Protein AF-A0A9D8K6L8-F1 (afdb_monomer)

Radius of gyration: 17.44 Å; Cα contacts (8 Å, |Δi|>4): 655; chains: 1; bounding box: 40×33×50 Å

Foldseek 3Di:
DFWEKEAWALQQVCQCAQPQVLQFLVVCVVDPVSVVVLDFFDFLAAQQWWKWFWLCPPPAQLHDQAAPVRHGIDIDTCDHRRTRHHGADDPVSCVVVVHDHHRQQHALDPVDGTGGHTREIEIDADAAALQNVLQPGQWGKYFYHWDDKHYDHQKIKTKGPWMFIRHNSDTDGTDAIKIWIDGSSLQRHQFDDFHRAKDKAQDAADDDPRGPRHGHMTTGHITIGPPIDMDDD

Nearest PDB structures (foldseek):
  5njb-assembly2_C  TM=9.310E-01  e=5.226E-26  Escherichia coli K-12
  5njc-assembly1_A  TM=9.294E-01  e=4.926E-26  Escherichia coli str. K-12 substr. MG1655
  5njf-assembly1_A  TM=9.342E-01  e=1.512E-25  Escherichia coli K-12
  5njf-assembly2_C  TM=9.342E-01  e=2.286E-25  Escherichia coli K-12
  6j6a-assembly1_B  TM=8.131E-01  e=4.627E-18  Thermococcus kodakarensis KOD1

Structure (mmCIF, N/CA/C/O backbone):
data_AF-A0A9D8K6L8-F1
#
_entry.id   AF-A0A9D8K6L8-F1
#
loop_
_atom_site.group_PDB
_atom_site.id
_atom_site.type_symbol
_atom_site.label_atom_id
_atom_site.label_alt_id
_atom_site.label_comp_id
_atom_site.label_asym_id
_atom_site.label_entity_id
_atom_site.label_seq_id
_atom_site.pdbx_PDB_ins_code
_atom_site.Cartn_x
_atom_site.Cartn_y
_atom_site.Cartn_z
_atom_site.occupancy
_atom_site.B_iso_or_equiv
_atom_site.auth_seq_id
_atom_site.auth_comp_id
_atom_site.auth_asym_id
_atom_site.auth_atom_id
_atom_site.pdbx_PDB_model_num
ATOM 1 N N . GLU A 1 1 ? 0.912 4.965 22.925 1.00 92.69 1 GLU A N 1
ATOM 2 C CA . GLU A 1 1 ? 0.551 4.114 21.774 1.00 92.69 1 GLU A CA 1
ATOM 3 C C . GLU A 1 1 ? -0.910 3.728 21.888 1.00 92.69 1 GLU A C 1
ATOM 5 O O . GLU A 1 1 ? -1.379 3.579 23.010 1.00 92.69 1 GLU A O 1
ATOM 10 N N . TYR A 1 2 ? -1.601 3.558 20.764 1.00 96.81 2 TYR A N 1
ATOM 11 C CA . TYR A 1 2 ? -3.000 3.125 20.725 1.00 96.81 2 TYR A CA 1
ATOM 12 C C . TYR A 1 2 ? -3.179 1.959 19.750 1.00 96.81 2 TYR A C 1
ATOM 14 O O . TYR A 1 2 ? -2.379 1.779 18.828 1.00 96.81 2 TYR A O 1
ATOM 22 N N . THR A 1 3 ? -4.244 1.178 19.938 1.00 98.25 3 THR A N 1
ATOM 23 C CA . THR A 1 3 ? -4.792 0.360 18.848 1.00 98.25 3 THR A CA 1
ATOM 24 C C . THR A 1 3 ? -5.574 1.285 17.932 1.00 98.25 3 THR A C 1
ATOM 26 O O . THR A 1 3 ? -6.415 2.043 18.413 1.00 98.25 3 THR A O 1
ATOM 29 N N . VAL A 1 4 ? -5.291 1.242 16.635 1.00 98.44 4 VAL A N 1
ATOM 30 C CA . VAL A 1 4 ? -5.906 2.131 15.650 1.00 98.44 4 VAL A CA 1
ATOM 31 C C . VAL A 1 4 ? -6.577 1.305 14.566 1.00 98.44 4 VAL A C 1
ATOM 33 O O . VAL A 1 4 ? -5.972 0.374 14.037 1.00 98.44 4 VAL A O 1
ATOM 36 N N . ILE A 1 5 ? -7.817 1.646 14.231 1.00 98.69 5 ILE A N 1
ATOM 37 C CA . ILE A 1 5 ? -8.453 1.224 12.987 1.00 98.69 5 ILE A CA 1
ATOM 38 C C . ILE A 1 5 ? -8.271 2.352 11.974 1.00 98.69 5 ILE A C 1
ATOM 40 O O . ILE A 1 5 ? -8.621 3.495 12.267 1.00 98.69 5 ILE A O 1
ATOM 44 N N . LEU A 1 6 ? -7.718 2.033 10.807 1.00 98.50 6 LEU A N 1
ATOM 45 C CA . LEU A 1 6 ? -7.699 2.932 9.657 1.00 98.50 6 LEU A CA 1
ATOM 46 C C . LEU A 1 6 ? -8.878 2.604 8.750 1.00 98.50 6 LEU A C 1
ATOM 48 O O . LEU A 1 6 ? -9.166 1.425 8.517 1.00 98.50 6 LEU A O 1
ATOM 52 N N . ASP A 1 7 ? -9.535 3.638 8.240 1.00 98.44 7 ASP A N 1
ATOM 53 C CA . ASP A 1 7 ? -10.525 3.490 7.182 1.00 98.44 7 ASP A CA 1
ATOM 54 C C . ASP A 1 7 ? -9.882 3.105 5.833 1.00 98.44 7 ASP A C 1
ATOM 56 O O . ASP A 1 7 ? -8.667 3.261 5.658 1.00 98.44 7 ASP A O 1
ATOM 60 N N . PRO A 1 8 ? -10.673 2.592 4.869 1.00 98.38 8 PRO A N 1
ATOM 61 C CA . PRO A 1 8 ? -10.203 2.216 3.539 1.00 98.38 8 PRO A CA 1
ATOM 62 C C . PRO A 1 8 ? -9.360 3.285 2.841 1.00 98.38 8 PRO A C 1
ATOM 64 O O . PRO A 1 8 ? -8.363 2.965 2.191 1.00 98.38 8 PRO A O 1
ATOM 67 N N . ILE A 1 9 ? -9.728 4.558 3.010 1.00 96.81 9 ILE A N 1
ATOM 68 C CA . ILE A 1 9 ? -9.070 5.687 2.354 1.00 96.81 9 ILE A CA 1
ATOM 69 C C . ILE A 1 9 ? -7.662 5.889 2.927 1.00 96.81 9 ILE A C 1
ATOM 71 O O . ILE A 1 9 ? -6.678 5.823 2.185 1.00 96.81 9 ILE A O 1
ATOM 75 N N . LEU A 1 10 ? -7.538 6.091 4.242 1.00 96.69 10 LEU A N 1
ATOM 76 C CA . LEU A 1 10 ? -6.245 6.314 4.889 1.00 96.69 10 LEU A CA 1
ATOM 77 C C . LEU A 1 10 ? -5.349 5.071 4.805 1.00 96.69 10 LEU A C 1
ATOM 79 O O . LEU A 1 10 ? -4.142 5.188 4.587 1.00 96.69 10 LEU A O 1
ATOM 83 N N . ALA A 1 11 ? -5.925 3.873 4.929 1.00 97.69 11 ALA A N 1
ATOM 84 C CA . ALA A 1 11 ? 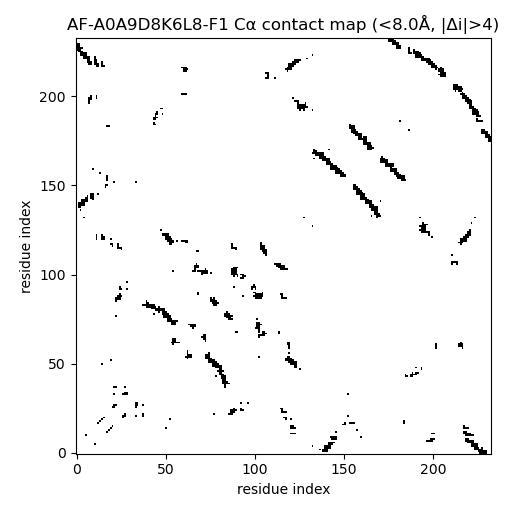-5.194 2.618 4.783 1.00 97.69 11 ALA A CA 1
ATOM 85 C C . ALA A 1 11 ? -4.679 2.398 3.348 1.00 97.69 11 ALA A C 1
ATOM 87 O O . ALA A 1 11 ? -3.561 1.909 3.165 1.00 97.69 11 ALA A O 1
ATOM 88 N N . GLY A 1 12 ? -5.448 2.801 2.331 1.00 96.69 12 GLY A N 1
ATOM 89 C CA . GLY A 1 12 ? -5.020 2.773 0.932 1.00 96.69 12 GLY A CA 1
ATOM 90 C C . GLY A 1 12 ? -3.839 3.706 0.663 1.00 96.69 12 GLY A C 1
ATOM 91 O O . GLY A 1 12 ? -2.854 3.298 0.041 1.00 96.69 12 GLY A O 1
ATOM 92 N N . VAL A 1 13 ? -3.879 4.926 1.206 1.00 94.56 13 VAL A N 1
ATOM 93 C CA . VAL A 1 13 ? -2.748 5.869 1.147 1.00 94.56 13 VAL A CA 1
ATOM 94 C C . VAL A 1 13 ? -1.532 5.318 1.881 1.00 94.56 13 VAL A C 1
ATOM 96 O O . VAL A 1 13 ? -0.431 5.350 1.337 1.00 94.56 13 VAL A O 1
ATOM 99 N N . PHE A 1 14 ? -1.720 4.736 3.068 1.00 95.56 14 PHE A N 1
ATOM 100 C CA . PHE A 1 14 ? -0.647 4.063 3.796 1.00 95.56 14 PHE A CA 1
ATOM 101 C C . PHE A 1 14 ? 0.014 2.966 2.944 1.00 95.56 14 PHE A C 1
ATOM 103 O O . PHE A 1 14 ? 1.241 2.928 2.847 1.00 95.56 14 PHE A O 1
ATOM 110 N N . ALA A 1 15 ? -0.768 2.114 2.273 1.00 95.81 15 ALA A N 1
ATOM 111 C CA . ALA A 1 15 ? -0.228 1.072 1.402 1.00 95.81 15 ALA A CA 1
ATOM 112 C C . ALA A 1 15 ? 0.562 1.650 0.212 1.00 95.81 15 ALA A C 1
ATOM 114 O O . ALA A 1 15 ? 1.645 1.151 -0.104 1.00 95.81 15 ALA A O 1
ATOM 115 N N . HIS A 1 16 ? 0.056 2.714 -0.421 1.00 94.06 16 HIS A N 1
ATOM 116 C CA . HIS A 1 16 ? 0.705 3.371 -1.559 1.00 94.06 16 HIS A CA 1
ATOM 117 C C . HIS A 1 16 ? 2.021 4.051 -1.166 1.00 94.06 16 HIS A C 1
ATOM 119 O O . HIS A 1 16 ? 3.082 3.748 -1.714 1.00 94.06 16 HIS A O 1
ATOM 125 N N . GLU A 1 17 ? 1.953 4.947 -0.187 1.00 90.56 17 GLU A N 1
ATOM 126 C CA . GLU A 1 17 ? 3.053 5.834 0.172 1.00 90.56 17 GLU A CA 1
ATOM 127 C C . GLU A 1 17 ? 4.117 5.110 0.998 1.00 90.56 17 GLU A C 1
ATOM 129 O O . GLU A 1 17 ? 5.311 5.238 0.725 1.00 90.56 17 GLU A O 1
ATOM 134 N N . ALA A 1 18 ? 3.707 4.341 2.016 1.00 88.25 18 ALA A N 1
ATOM 135 C CA . ALA A 1 18 ? 4.651 3.753 2.964 1.00 88.25 18 ALA A CA 1
ATOM 136 C C . ALA A 1 18 ? 5.292 2.462 2.446 1.00 88.25 18 ALA A C 1
ATOM 138 O O . ALA A 1 18 ? 6.395 2.132 2.873 1.00 88.25 18 ALA A O 1
ATOM 139 N N . PHE A 1 19 ? 4.634 1.725 1.544 1.00 94.19 19 PHE A N 1
ATOM 140 C CA . PHE A 1 19 ? 5.145 0.436 1.065 1.00 94.19 19 PHE A CA 1
ATOM 141 C C . PHE A 1 19 ? 5.239 0.319 -0.459 1.00 94.19 19 PHE A C 1
ATOM 143 O O . PHE A 1 19 ? 6.176 -0.295 -0.975 1.00 94.19 19 PHE A O 1
ATOM 150 N N . GLY A 1 20 ? 4.307 0.923 -1.192 1.00 94.06 20 GLY A N 1
ATOM 151 C CA . GLY A 1 20 ? 4.271 0.863 -2.647 1.00 94.06 20 GLY A CA 1
ATOM 152 C C . GLY A 1 20 ? 5.539 1.425 -3.296 1.00 94.06 20 GLY A C 1
ATOM 153 O O . GLY A 1 20 ? 6.217 0.709 -4.031 1.00 94.06 20 GLY A O 1
ATOM 154 N N . HIS A 1 21 ? 5.941 2.647 -2.937 1.00 92.69 21 HIS A N 1
ATOM 155 C CA . HIS A 1 21 ? 7.196 3.244 -3.419 1.00 92.69 21 HIS A CA 1
ATOM 156 C C . HIS A 1 21 ? 8.464 2.508 -2.955 1.00 92.69 21 HIS A C 1
ATOM 158 O O . HIS A 1 21 ? 9.461 2.483 -3.677 1.00 92.69 21 HIS A O 1
ATOM 164 N N . LEU A 1 22 ? 8.445 1.865 -1.780 1.00 94.88 22 LEU A N 1
ATOM 165 C CA . LEU A 1 22 ? 9.555 1.005 -1.337 1.00 94.88 22 LEU A CA 1
ATOM 166 C C . LEU A 1 22 ? 9.701 -0.252 -2.197 1.00 94.88 22 LEU A C 1
ATOM 168 O O . LEU A 1 22 ? 10.755 -0.885 -2.189 1.00 94.88 22 LEU A O 1
ATOM 172 N N . SER A 1 23 ? 8.647 -0.613 -2.924 1.00 96.88 23 SER A N 1
ATOM 173 C CA . SER A 1 23 ? 8.603 -1.783 -3.789 1.00 96.88 23 SER A CA 1
ATOM 174 C C . SER A 1 23 ? 8.967 -1.469 -5.242 1.00 96.88 23 SER A C 1
ATOM 176 O O . SER A 1 23 ? 8.945 -2.372 -6.069 1.00 96.88 23 SER A O 1
ATOM 178 N N . GLU A 1 24 ? 9.315 -0.227 -5.587 1.00 97.62 24 GLU A N 1
ATOM 179 C CA . GLU A 1 24 ? 9.816 0.123 -6.921 1.00 97.62 24 GLU A CA 1
ATOM 180 C C . GLU A 1 24 ? 11.303 -0.265 -7.038 1.00 97.62 24 GLU A C 1
ATOM 182 O O . GLU A 1 24 ? 12.153 0.222 -6.290 1.00 97.62 24 GLU A O 1
ATOM 187 N N . ALA A 1 25 ? 11.632 -1.190 -7.947 1.00 97.94 25 ALA A N 1
ATOM 188 C CA . ALA A 1 25 ? 12.956 -1.811 -7.993 1.00 97.94 25 ALA A CA 1
ATOM 189 C C . ALA A 1 25 ? 14.105 -0.866 -8.353 1.00 97.94 25 ALA A C 1
ATOM 191 O O . ALA A 1 25 ? 15.232 -1.137 -7.955 1.00 97.94 25 ALA A O 1
ATOM 192 N N . ASP A 1 26 ? 13.851 0.225 -9.075 1.00 96.25 26 ASP A N 1
ATOM 193 C CA . ASP A 1 26 ? 14.863 1.256 -9.333 1.00 96.25 26 ASP A CA 1
ATOM 194 C C . ASP A 1 26 ? 15.335 1.891 -8.013 1.00 96.25 26 ASP A C 1
ATOM 196 O O . ASP A 1 26 ? 16.530 1.918 -7.721 1.00 96.25 26 ASP A O 1
ATOM 200 N N . HIS A 1 27 ? 14.396 2.255 -7.139 1.00 94.19 27 HIS A N 1
ATOM 201 C CA . HIS A 1 27 ? 14.689 2.793 -5.816 1.00 94.19 27 HIS A CA 1
ATOM 202 C C . HIS A 1 27 ? 15.402 1.767 -4.922 1.00 94.19 27 HIS A C 1
ATOM 204 O O . HIS A 1 27 ? 16.370 2.108 -4.240 1.00 94.19 27 HIS A O 1
ATOM 210 N N . VAL A 1 28 ? 14.972 0.499 -4.947 1.00 95.88 28 VAL A N 1
ATOM 211 C CA . VAL A 1 28 ? 15.648 -0.580 -4.203 1.00 95.88 28 VAL A CA 1
ATOM 212 C C . VAL A 1 28 ? 17.067 -0.802 -4.727 1.00 95.88 28 VAL A C 1
ATOM 214 O O . VAL A 1 28 ? 17.994 -0.968 -3.938 1.00 95.88 28 VAL A O 1
ATOM 217 N N . HIS A 1 29 ? 17.258 -0.802 -6.044 1.00 95.56 29 HIS A N 1
ATOM 218 C CA . HIS A 1 29 ? 18.554 -1.041 -6.664 1.00 95.56 29 HIS A CA 1
ATOM 219 C C . HIS A 1 29 ? 19.559 0.072 -6.344 1.00 95.56 29 HIS A C 1
ATOM 221 O O . HIS A 1 29 ? 20.713 -0.219 -6.036 1.00 95.56 29 HIS A O 1
ATOM 227 N N . GLU A 1 30 ? 19.132 1.332 -6.350 1.00 93.94 30 GLU A N 1
ATOM 228 C CA . GLU A 1 30 ? 20.010 2.483 -6.111 1.00 93.94 30 GLU A CA 1
ATOM 229 C C . GLU A 1 30 ? 20.318 2.720 -4.623 1.00 93.94 30 GLU A C 1
ATOM 231 O O . GLU A 1 30 ? 21.301 3.383 -4.279 1.00 93.94 30 GLU A O 1
ATOM 236 N N . ASN A 1 31 ? 19.515 2.156 -3.715 1.00 95.12 31 ASN A N 1
ATOM 237 C CA . ASN A 1 31 ? 19.618 2.415 -2.285 1.00 95.12 31 ASN A CA 1
ATOM 238 C C . ASN A 1 31 ? 20.091 1.189 -1.487 1.00 95.12 31 ASN A C 1
ATOM 240 O O . ASN A 1 31 ? 19.318 0.279 -1.189 1.00 95.12 31 ASN A O 1
ATOM 244 N N . LYS A 1 32 ? 21.352 1.210 -1.032 1.00 94.69 32 LYS A N 1
ATOM 245 C CA . LYS A 1 32 ? 21.955 0.129 -0.222 1.00 94.69 32 LYS A CA 1
ATOM 246 C C . LYS A 1 32 ? 21.129 -0.249 1.010 1.00 94.69 32 LYS A C 1
ATOM 248 O O . LYS A 1 32 ? 21.012 -1.428 1.328 1.00 94.69 32 LYS A O 1
ATOM 253 N N . ARG A 1 33 ? 20.526 0.733 1.686 1.00 94.50 33 ARG A N 1
ATOM 254 C CA . ARG A 1 33 ? 19.690 0.483 2.864 1.00 94.50 33 ARG A CA 1
ATOM 255 C C . ARG A 1 33 ? 18.422 -0.282 2.481 1.00 94.50 33 ARG A C 1
ATOM 257 O O . ARG A 1 33 ? 18.039 -1.207 3.191 1.00 94.50 33 ARG A O 1
ATOM 264 N N . LEU A 1 34 ? 17.802 0.037 1.345 1.00 94.75 34 LEU A N 1
ATOM 265 C CA . LEU A 1 34 ? 16.646 -0.718 0.853 1.00 94.75 34 LEU A CA 1
ATOM 266 C C . LEU A 1 34 ? 17.016 -2.120 0.373 1.00 94.75 34 LEU A C 1
ATOM 268 O O . LEU A 1 34 ? 16.231 -3.035 0.596 1.00 94.75 34 LEU A O 1
ATOM 272 N N . GLN A 1 35 ? 18.204 -2.324 -0.200 1.00 95.19 35 GLN A N 1
ATOM 273 C CA . GLN A 1 35 ? 18.677 -3.670 -0.550 1.00 95.19 35 GLN A CA 1
ATOM 274 C C . GLN A 1 35 ? 18.755 -4.592 0.678 1.00 95.19 35 GLN A C 1
ATOM 276 O O . GLN A 1 35 ? 18.406 -5.766 0.585 1.00 95.19 35 GLN A O 1
ATOM 281 N N . GLU A 1 36 ? 19.165 -4.061 1.834 1.00 95.25 36 GLU A N 1
ATOM 282 C CA . GLU A 1 36 ? 19.187 -4.799 3.106 1.00 95.25 36 GLU A CA 1
ATOM 283 C C . GLU A 1 36 ? 17.784 -5.008 3.693 1.00 95.25 36 GLU A C 1
ATOM 285 O O . GLU A 1 36 ? 17.509 -6.019 4.344 1.00 95.25 36 GLU A O 1
ATOM 290 N N . LEU A 1 37 ? 16.887 -4.037 3.506 1.00 94.88 37 LEU A N 1
ATOM 291 C CA . LEU A 1 37 ? 15.560 -4.061 4.114 1.00 94.88 37 LEU A CA 1
ATOM 292 C C . LEU A 1 37 ? 14.565 -4.921 3.327 1.00 94.88 37 LEU A C 1
ATOM 294 O O . LEU A 1 37 ? 13.856 -5.725 3.934 1.00 94.88 37 LEU A O 1
ATOM 298 N N . MET A 1 38 ? 14.549 -4.783 2.002 1.00 96.19 38 MET A N 1
ATOM 299 C CA . MET A 1 38 ? 13.560 -5.341 1.076 1.00 96.19 38 MET A CA 1
ATOM 300 C C . MET A 1 38 ? 14.009 -6.682 0.480 1.00 96.19 38 MET A C 1
ATOM 302 O O . MET A 1 38 ? 13.818 -6.939 -0.706 1.00 96.19 38 MET A O 1
ATOM 306 N N . VAL A 1 39 ? 14.621 -7.555 1.282 1.00 96.75 39 VAL A N 1
ATOM 307 C CA . VAL A 1 39 ? 15.071 -8.888 0.841 1.00 96.75 39 VAL A CA 1
ATOM 308 C C . VAL A 1 39 ? 13.872 -9.824 0.665 1.00 96.75 39 VAL A C 1
ATOM 310 O O . VAL A 1 39 ? 13.090 -10.015 1.598 1.00 96.75 39 VAL A O 1
ATOM 313 N N . LEU A 1 40 ? 13.727 -10.422 -0.525 1.00 97.88 40 LEU A N 1
ATOM 314 C CA . LEU A 1 40 ? 12.643 -11.369 -0.812 1.00 97.88 40 LEU A CA 1
ATOM 315 C C . LEU A 1 40 ? 12.667 -12.546 0.175 1.00 97.88 40 LEU A C 1
ATOM 317 O O . LEU A 1 40 ? 13.730 -13.026 0.567 1.00 97.88 40 LEU A O 1
ATOM 321 N N . GLY A 1 41 ? 11.486 -13.002 0.590 1.00 98.19 41 GLY A N 1
ATOM 322 C CA . GLY A 1 41 ? 11.313 -14.023 1.626 1.00 98.19 41 GLY A CA 1
ATOM 323 C C . GLY A 1 41 ? 11.296 -13.476 3.057 1.00 98.19 41 GLY A C 1
ATOM 324 O O . GLY A 1 41 ? 10.994 -14.218 3.995 1.00 98.19 41 GLY A O 1
ATOM 325 N N . ARG A 1 42 ? 11.570 -12.181 3.264 1.00 97.94 42 ARG A N 1
ATOM 326 C CA . ARG A 1 42 ? 11.455 -11.551 4.583 1.00 97.94 42 ARG A CA 1
ATOM 327 C C . ARG A 1 42 ? 9.993 -11.433 5.010 1.00 97.94 42 ARG A C 1
ATOM 329 O O . ARG A 1 42 ? 9.130 -11.039 4.231 1.00 97.94 42 ARG A O 1
ATOM 336 N N . LYS A 1 43 ? 9.723 -11.718 6.284 1.00 98.12 43 LYS A N 1
ATOM 337 C CA . LYS A 1 43 ? 8.401 -11.536 6.889 1.00 98.12 43 LYS A CA 1
ATOM 338 C C . LYS A 1 43 ? 8.197 -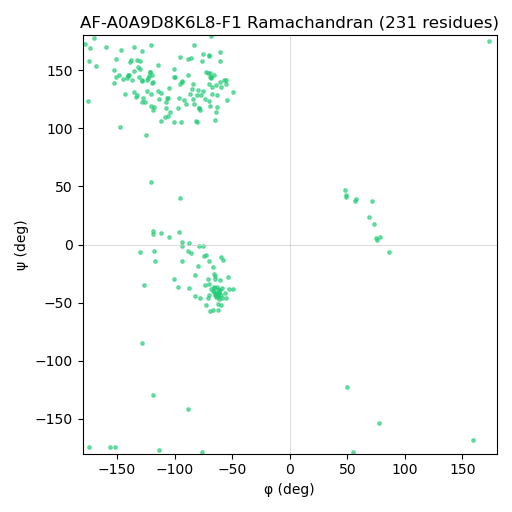10.092 7.351 1.00 98.12 43 LYS A C 1
ATOM 340 O O . LYS A 1 43 ? 8.977 -9.594 8.161 1.00 98.12 43 LYS A O 1
ATOM 345 N N . PHE A 1 44 ? 7.121 -9.468 6.883 1.00 97.50 44 PHE A N 1
ATOM 346 C CA . PHE A 1 44 ? 6.680 -8.126 7.271 1.00 97.50 44 PHE A CA 1
ATOM 347 C C . PHE A 1 44 ? 5.320 -8.095 7.963 1.00 97.50 44 PHE A C 1
ATOM 349 O O . PHE A 1 44 ? 4.991 -7.088 8.573 1.00 97.50 44 PHE A O 1
ATOM 356 N N . GLY A 1 45 ? 4.531 -9.169 7.903 1.00 97.12 45 GLY A N 1
ATOM 357 C CA . GLY A 1 45 ? 3.183 -9.165 8.463 1.00 97.12 45 GLY A CA 1
ATOM 358 C C . GLY A 1 45 ? 2.684 -10.525 8.920 1.00 97.12 45 GLY A C 1
ATOM 359 O O . GLY A 1 45 ? 3.400 -11.532 8.925 1.00 97.12 45 GLY A O 1
ATOM 360 N N . SER A 1 46 ? 1.416 -10.546 9.321 1.00 96.69 46 SER A N 1
ATOM 361 C CA . SER A 1 46 ? 0.689 -11.789 9.566 1.00 96.69 46 SER A CA 1
ATOM 362 C C . SER A 1 46 ? 0.402 -12.524 8.252 1.00 96.69 46 SER A C 1
ATOM 364 O O . SER A 1 46 ? 0.400 -11.924 7.180 1.00 96.69 46 SER A O 1
ATOM 366 N N . LYS A 1 47 ? 0.063 -13.816 8.339 1.00 97.44 47 LYS A N 1
ATOM 367 C CA . LYS A 1 47 ? -0.322 -14.639 7.176 1.00 97.44 47 LYS A CA 1
ATOM 368 C C . LYS A 1 47 ? -1.554 -14.134 6.413 1.00 97.44 47 LYS A C 1
ATOM 370 O O . LYS A 1 47 ? -1.883 -14.664 5.363 1.00 97.44 47 LYS A O 1
ATOM 375 N N . HIS A 1 48 ? -2.278 -13.168 6.974 1.00 96.69 48 HIS A N 1
ATOM 376 C CA . HIS A 1 48 ? -3.465 -12.586 6.359 1.00 96.69 48 HIS A CA 1
ATOM 377 C C . HIS A 1 48 ? -3.146 -11.332 5.543 1.00 96.69 48 HIS A C 1
ATOM 379 O O . HIS A 1 48 ? -3.989 -10.897 4.767 1.00 96.69 48 HIS A O 1
ATOM 385 N N . LEU A 1 49 ? -1.951 -10.756 5.707 1.00 98.50 49 LEU A N 1
ATOM 386 C CA . LEU A 1 49 ? -1.548 -9.558 4.988 1.00 98.50 49 LEU A CA 1
ATOM 387 C C . LEU A 1 49 ? -1.130 -9.912 3.559 1.00 98.50 49 LEU A C 1
ATOM 389 O O . LEU A 1 49 ? -0.129 -10.600 3.360 1.00 98.50 49 LEU A O 1
ATOM 393 N N . ASN A 1 50 ? -1.862 -9.376 2.587 1.00 98.56 50 ASN A N 1
ATOM 394 C CA . ASN A 1 50 ? -1.484 -9.386 1.180 1.00 98.56 50 ASN A CA 1
ATOM 395 C C . ASN A 1 50 ? -1.503 -7.946 0.661 1.00 98.56 50 ASN A C 1
ATOM 397 O O . ASN A 1 50 ? -2.534 -7.283 0.760 1.00 98.56 50 ASN A O 1
ATOM 401 N N . ILE A 1 51 ? -0.373 -7.476 0.130 1.00 98.62 51 ILE A N 1
ATOM 402 C CA . ILE A 1 51 ? -0.257 -6.174 -0.539 1.00 98.62 51 ILE A CA 1
ATOM 403 C C . ILE A 1 51 ? 0.034 -6.438 -2.006 1.00 98.62 51 ILE A C 1
ATOM 405 O O . ILE A 1 51 ? 0.993 -7.139 -2.337 1.00 98.62 51 ILE A O 1
ATOM 409 N N . VAL A 1 52 ? -0.793 -5.871 -2.873 1.00 98.31 52 VAL A N 1
ATOM 410 C CA . VAL A 1 52 ? -0.781 -6.121 -4.310 1.00 98.31 52 VAL A CA 1
ATOM 411 C C . VAL A 1 52 ? -0.618 -4.805 -5.054 1.00 98.31 52 VAL A C 1
ATOM 413 O O . VAL A 1 52 ? -1.218 -3.805 -4.677 1.00 98.31 52 VAL A O 1
ATOM 416 N N . ASP A 1 53 ? 0.147 -4.833 -6.139 1.00 98.56 53 ASP A N 1
ATOM 417 C CA . ASP A 1 53 ? 0.066 -3.853 -7.220 1.00 98.56 53 ASP A CA 1
ATOM 418 C C . ASP A 1 53 ? -0.304 -4.587 -8.510 1.00 98.56 53 ASP A C 1
ATOM 420 O O . ASP A 1 53 ? 0.192 -5.687 -8.762 1.00 98.56 53 ASP A O 1
ATOM 424 N N . GLY A 1 54 ? -1.169 -4.027 -9.351 1.00 95.88 54 GLY A N 1
ATOM 425 C CA . GLY A 1 54 ? -1.377 -4.643 -10.656 1.00 95.88 54 GLY A CA 1
ATOM 426 C C . GLY A 1 54 ? -2.283 -3.898 -11.616 1.00 95.88 54 GLY A C 1
ATOM 427 O O . GLY A 1 54 ? -3.475 -3.713 -11.364 1.00 95.88 54 GLY A O 1
ATOM 428 N N . ALA A 1 55 ? -1.748 -3.591 -12.795 1.00 97.25 55 ALA A N 1
ATOM 429 C CA . ALA A 1 55 ? -2.509 -3.020 -13.901 1.00 97.25 55 ALA A CA 1
ATOM 430 C C . ALA A 1 55 ? -3.495 -4.017 -14.532 1.00 97.25 55 ALA A C 1
ATOM 432 O O . ALA A 1 55 ? -4.398 -3.603 -15.256 1.00 97.25 55 ALA A O 1
ATOM 433 N N . ALA A 1 56 ? -3.361 -5.317 -14.241 1.00 97.12 56 ALA A N 1
ATOM 434 C CA . ALA A 1 56 ? -4.287 -6.343 -14.721 1.00 97.12 56 ALA A CA 1
ATOM 435 C C . ALA A 1 56 ? -5.644 -6.342 -13.987 1.00 97.12 56 ALA A C 1
ATOM 437 O O . ALA A 1 56 ? -6.565 -7.042 -14.411 1.00 97.12 56 ALA A O 1
ATOM 438 N N . VAL A 1 57 ? -5.790 -5.584 -12.892 1.00 94.44 57 VAL A N 1
ATOM 439 C CA . VAL A 1 57 ? -7.070 -5.452 -12.179 1.00 94.44 57 VAL A CA 1
ATOM 440 C C . VAL A 1 57 ? -8.051 -4.660 -13.054 1.00 94.44 57 VAL A C 1
ATOM 442 O O . VAL A 1 57 ? -7.754 -3.523 -13.407 1.00 94.44 57 VAL A O 1
ATOM 445 N N . PRO A 1 58 ? -9.207 -5.206 -13.459 1.00 91.38 58 PRO A N 1
ATOM 446 C CA . PRO A 1 58 ? -10.088 -4.531 -14.408 1.00 91.38 58 PRO A CA 1
ATOM 447 C C . PRO A 1 58 ? -10.809 -3.329 -13.782 1.00 91.38 58 PRO A C 1
ATOM 449 O O . PRO A 1 58 ? -11.162 -3.345 -12.608 1.00 91.38 58 PRO A O 1
ATOM 452 N N . GLY A 1 59 ? -11.089 -2.309 -14.598 1.00 92.19 59 GLY A N 1
ATOM 453 C CA . GLY A 1 59 ? -11.992 -1.209 -14.231 1.00 92.19 59 GLY A CA 1
ATOM 454 C C . GLY A 1 59 ? -11.407 -0.134 -13.311 1.00 92.19 59 GLY A C 1
ATOM 455 O O . GLY A 1 59 ? -12.151 0.750 -12.894 1.00 92.19 59 GLY A O 1
ATOM 456 N N . LEU A 1 60 ? -10.104 -0.183 -13.017 1.00 96.25 60 LEU A N 1
ATOM 457 C CA . LEU A 1 60 ? -9.416 0.850 -12.246 1.00 96.25 60 LEU A CA 1
ATOM 458 C C . LEU A 1 60 ? -8.636 1.811 -13.147 1.00 96.25 60 LEU A C 1
ATOM 460 O O . LEU A 1 60 ? -8.146 1.445 -14.217 1.00 96.25 60 LEU A O 1
ATOM 464 N N . ARG A 1 61 ? -8.479 3.052 -12.688 1.00 95.88 61 ARG A N 1
ATOM 465 C CA . ARG A 1 61 ? -7.755 4.115 -13.398 1.00 95.88 61 ARG A CA 1
ATOM 466 C C . ARG A 1 61 ? -6.278 3.786 -13.651 1.00 95.88 61 ARG A C 1
ATOM 468 O O . ARG A 1 61 ? -5.724 4.258 -14.641 1.00 95.88 61 ARG A O 1
ATOM 475 N N . GLY A 1 62 ? -5.636 3.013 -12.773 1.00 96.25 62 GLY A N 1
ATOM 476 C CA . GLY A 1 62 ? -4.244 2.582 -12.938 1.00 96.25 62 GLY A CA 1
ATOM 477 C C . GLY A 1 62 ? -4.050 1.411 -13.908 1.00 96.25 62 GLY A C 1
ATOM 478 O O . GLY A 1 62 ? -2.914 0.990 -14.117 1.00 96.25 62 GLY A O 1
ATOM 479 N N . SER A 1 63 ? -5.126 0.876 -14.490 1.00 97.25 63 SER A N 1
ATOM 480 C CA . SER A 1 63 ? -5.104 -0.354 -15.284 1.00 97.25 63 SER A CA 1
ATOM 481 C C . SER A 1 63 ? -4.812 -0.138 -16.763 1.00 97.25 63 SER A C 1
ATOM 483 O O . SER A 1 63 ? -5.246 0.834 -17.379 1.00 97.25 63 SER A O 1
ATOM 485 N N . TYR A 1 64 ? -4.112 -1.100 -17.357 1.00 97.06 64 TYR A N 1
ATOM 486 C CA . TYR A 1 64 ? -3.746 -1.128 -18.772 1.00 97.06 64 TYR A CA 1
ATOM 487 C C . TYR A 1 64 ? -3.411 -2.560 -19.205 1.00 97.06 64 TYR A C 1
ATOM 489 O O . TYR A 1 64 ? -3.320 -3.465 -18.381 1.00 97.06 64 TYR A O 1
ATOM 497 N N . LYS A 1 65 ? -3.250 -2.788 -20.514 1.00 97.62 65 LYS A N 1
ATOM 498 C CA . LYS A 1 65 ? -2.895 -4.116 -21.054 1.00 97.62 65 LYS A CA 1
ATOM 499 C C . LYS A 1 65 ? -1.389 -4.360 -21.108 1.00 97.62 65 LYS A C 1
ATOM 501 O O . LYS A 1 65 ? -0.954 -5.482 -20.871 1.00 97.62 65 LYS A O 1
ATOM 506 N N . TYR A 1 66 ? -0.626 -3.321 -21.426 1.00 98.38 66 TYR A N 1
ATOM 507 C CA . TYR A 1 66 ? 0.828 -3.342 -21.520 1.00 98.38 66 TYR A CA 1
ATOM 508 C C . TYR A 1 66 ? 1.372 -2.046 -20.933 1.00 98.38 66 TYR A C 1
ATOM 510 O O . TYR A 1 66 ? 0.713 -1.012 -21.058 1.00 98.38 66 TYR A O 1
ATOM 518 N N . ASP A 1 67 ? 2.533 -2.121 -20.294 1.00 98.25 67 ASP A N 1
ATOM 519 C CA . ASP A 1 67 ? 3.273 -0.937 -19.867 1.00 98.25 67 ASP A CA 1
ATOM 520 C C . ASP A 1 67 ? 3.982 -0.256 -21.055 1.00 98.25 67 ASP A C 1
ATOM 522 O O . ASP A 1 67 ? 3.864 -0.696 -22.205 1.00 98.25 67 ASP A O 1
ATOM 526 N N . ASP A 1 68 ? 4.727 0.819 -20.793 1.00 98.31 68 ASP A N 1
ATOM 527 C CA . ASP A 1 68 ? 5.375 1.617 -21.842 1.00 98.31 68 ASP A CA 1
ATOM 528 C C . ASP A 1 68 ? 6.626 0.939 -22.446 1.00 98.31 68 ASP A C 1
ATOM 530 O O . ASP A 1 68 ? 7.221 1.457 -23.391 1.00 98.31 68 ASP A O 1
ATOM 534 N N . GLU A 1 69 ? 7.000 -0.252 -21.962 1.00 98.25 69 GLU A N 1
ATOM 535 C CA . GLU A 1 69 ? 8.011 -1.141 -22.556 1.00 98.25 69 GLU A CA 1
ATOM 536 C C . GLU A 1 69 ? 7.384 -2.350 -23.282 1.00 98.25 69 GLU A C 1
ATOM 538 O O . GLU A 1 69 ? 8.088 -3.274 -23.720 1.00 98.25 69 GLU A O 1
ATOM 543 N N . GLY A 1 70 ? 6.052 -2.372 -23.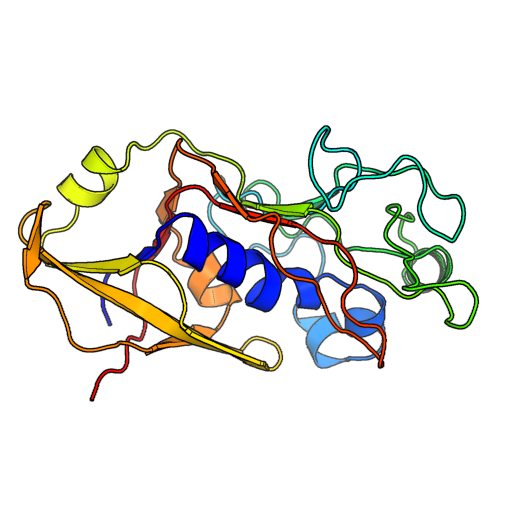407 1.00 98.19 70 GLY A N 1
ATOM 544 C CA . GLY A 1 70 ? 5.302 -3.451 -24.043 1.00 98.19 70 GLY A CA 1
ATOM 545 C C . GLY A 1 70 ? 5.233 -4.733 -23.209 1.00 98.19 70 GLY A C 1
ATOM 546 O O . GLY A 1 70 ? 4.943 -5.801 -23.756 1.00 98.19 70 GLY A O 1
ATOM 547 N N . VAL A 1 71 ? 5.513 -4.672 -21.905 1.00 98.56 71 VAL A N 1
ATOM 548 C CA . VAL A 1 71 ? 5.377 -5.817 -20.998 1.00 98.56 71 VAL A CA 1
ATOM 549 C C . VAL A 1 71 ? 3.902 -5.966 -20.609 1.00 98.56 71 VAL A C 1
ATOM 551 O O . VAL A 1 71 ? 3.289 -4.983 -20.192 1.00 98.56 71 VAL A O 1
ATOM 554 N N . PRO A 1 72 ? 3.297 -7.166 -20.738 1.00 98.44 72 PRO A N 1
ATOM 555 C CA . PRO A 1 72 ? 1.917 -7.390 -20.320 1.00 98.44 72 PRO A CA 1
ATOM 556 C C . PRO A 1 72 ? 1.697 -7.020 -18.853 1.00 98.44 72 PRO A C 1
ATOM 558 O O . PRO A 1 72 ? 2.510 -7.362 -17.996 1.00 98.44 72 PRO A O 1
ATOM 561 N N . ALA A 1 73 ? 0.572 -6.372 -18.565 1.00 97.31 73 ALA A N 1
ATOM 562 C CA . ALA A 1 73 ? 0.179 -6.057 -17.201 1.00 97.31 73 ALA A CA 1
ATOM 563 C C . ALA A 1 73 ? -0.002 -7.330 -16.361 1.00 97.31 73 ALA A C 1
ATOM 565 O O . ALA A 1 73 ? -0.584 -8.318 -16.820 1.00 97.3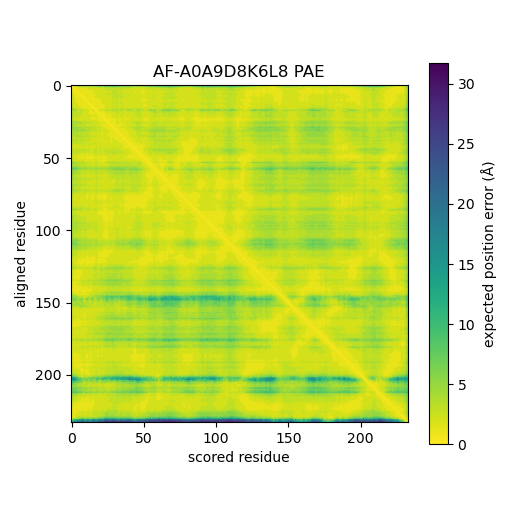1 73 ALA A O 1
ATOM 566 N N . THR A 1 74 ? 0.445 -7.288 -15.106 1.00 97.38 74 THR A N 1
ATOM 567 C CA . THR A 1 74 ? 0.298 -8.393 -14.152 1.00 97.38 74 THR A CA 1
ATOM 568 C C . THR A 1 74 ? -0.497 -7.971 -12.919 1.00 97.38 74 THR A C 1
ATOM 570 O O . THR A 1 74 ? -0.834 -6.801 -12.727 1.00 97.38 74 THR A O 1
ATOM 573 N N . LYS A 1 75 ? -0.832 -8.963 -12.088 1.00 97.56 75 LYS A N 1
ATOM 574 C CA . LYS A 1 75 ? -1.172 -8.775 -10.677 1.00 97.56 75 LYS A CA 1
ATOM 575 C C . LYS A 1 75 ? 0.024 -9.268 -9.866 1.00 97.56 75 LYS A C 1
ATOM 577 O O . LYS A 1 75 ? 0.309 -10.464 -9.865 1.00 97.56 75 LYS A O 1
ATOM 582 N N . THR A 1 76 ? 0.731 -8.345 -9.235 1.00 98.19 76 THR A N 1
ATOM 583 C CA . THR A 1 76 ? 2.005 -8.570 -8.556 1.00 98.19 76 THR A CA 1
ATOM 584 C C . THR A 1 76 ? 1.789 -8.516 -7.052 1.00 98.19 76 THR A C 1
ATOM 586 O O . THR A 1 76 ? 1.392 -7.494 -6.496 1.00 98.19 76 THR A O 1
ATOM 589 N N . TYR A 1 77 ? 2.045 -9.634 -6.385 1.00 98.44 77 TYR A N 1
ATOM 590 C CA . TYR A 1 77 ? 2.021 -9.712 -4.932 1.00 98.44 77 TYR A CA 1
ATOM 591 C C . TYR A 1 77 ? 3.336 -9.169 -4.375 1.00 98.44 77 TYR A C 1
ATOM 593 O O . TYR A 1 77 ? 4.379 -9.818 -4.459 1.00 98.44 77 TYR A O 1
ATOM 601 N N . LEU A 1 78 ? 3.292 -7.963 -3.816 1.00 98.50 78 LEU A N 1
ATOM 602 C CA . LEU A 1 78 ? 4.436 -7.369 -3.131 1.00 98.50 78 LEU A CA 1
ATOM 603 C C . LEU A 1 78 ? 4.647 -8.079 -1.795 1.00 98.50 78 LEU A C 1
ATOM 605 O O . LEU A 1 78 ? 5.719 -8.612 -1.520 1.00 98.50 78 LEU A O 1
ATOM 609 N N . ILE A 1 79 ? 3.574 -8.171 -1.006 1.00 98.62 79 ILE A N 1
ATOM 610 C CA . ILE A 1 79 ? 3.493 -9.046 0.161 1.00 98.62 79 ILE A CA 1
ATOM 611 C C . ILE A 1 79 ? 2.438 -10.108 -0.112 1.00 98.62 79 ILE A C 1
ATOM 613 O O . ILE A 1 79 ? 1.308 -9.773 -0.470 1.00 98.62 79 ILE A O 1
ATOM 617 N N . ARG A 1 80 ? 2.779 -11.368 0.145 1.00 98.62 80 ARG A N 1
ATOM 618 C CA . ARG A 1 80 ? 1.841 -12.487 0.160 1.00 98.62 80 ARG A CA 1
ATOM 619 C C . ARG A 1 80 ? 1.966 -13.260 1.456 1.00 98.62 80 ARG A C 1
ATOM 621 O O . ARG A 1 80 ? 3.058 -13.658 1.847 1.00 98.62 80 ARG A O 1
ATOM 628 N N . GLU A 1 81 ? 0.845 -13.433 2.141 1.00 98.38 81 GLU A N 1
ATOM 629 C CA . GLU A 1 81 ? 0.770 -14.079 3.453 1.00 98.38 81 GLU A CA 1
ATOM 630 C C . GLU A 1 81 ? 1.808 -13.521 4.451 1.00 98.38 81 GLU A C 1
ATOM 632 O O . GLU A 1 81 ? 2.448 -14.245 5.218 1.00 98.38 81 GLU A O 1
ATOM 637 N N . GLY A 1 82 ? 1.990 -12.199 4.433 1.00 98.19 82 GLY A N 1
ATOM 638 C CA . GLY A 1 82 ? 2.931 -11.488 5.293 1.00 98.19 82 GLY A CA 1
ATOM 639 C C . GLY A 1 82 ? 4.402 -11.611 4.892 1.00 98.19 82 GLY A C 1
ATOM 640 O O . GLY A 1 82 ? 5.250 -11.089 5.618 1.00 98.19 82 GLY A O 1
ATOM 641 N N . ILE A 1 83 ? 4.723 -12.268 3.776 1.00 98.69 83 ILE A N 1
ATOM 642 C CA . ILE A 1 83 ? 6.080 -12.438 3.244 1.00 98.69 83 ILE A CA 1
ATOM 643 C C . ILE A 1 83 ? 6.284 -11.525 2.034 1.00 98.69 83 ILE A C 1
ATOM 645 O O . ILE A 1 83 ? 5.432 -11.480 1.153 1.00 98.69 83 ILE A O 1
ATOM 649 N N . LEU A 1 84 ? 7.415 -10.819 1.971 1.00 98.50 84 LEU A N 1
ATOM 650 C CA . LEU A 1 84 ? 7.824 -10.081 0.776 1.00 98.50 84 LEU A CA 1
ATOM 651 C C . LEU A 1 84 ? 8.098 -11.076 -0.362 1.00 98.50 84 LEU A C 1
ATOM 653 O O . LEU A 1 84 ? 9.097 -11.796 -0.323 1.00 98.50 84 LEU A O 1
ATOM 657 N N . GLU A 1 85 ? 7.207 -11.136 -1.348 1.00 98.12 85 GLU A N 1
ATOM 658 C CA . GLU A 1 85 ? 7.259 -12.124 -2.435 1.00 98.12 85 GLU A CA 1
ATOM 659 C C . GLU A 1 85 ? 7.927 -11.551 -3.687 1.00 98.12 85 GLU A C 1
ATOM 661 O O . GLU A 1 85 ? 8.668 -12.260 -4.367 1.00 98.12 85 GLU A O 1
ATOM 666 N N . SER A 1 86 ? 7.705 -10.268 -3.981 1.00 97.62 86 SER A N 1
ATOM 667 C CA . SER A 1 86 ? 8.255 -9.617 -5.170 1.00 97.62 86 SER A CA 1
ATOM 668 C C . SER A 1 86 ? 8.361 -8.096 -5.013 1.00 97.62 86 SER A C 1
ATOM 670 O O . SER A 1 86 ? 8.133 -7.541 -3.936 1.00 97.62 86 SER A O 1
ATOM 672 N N . ARG A 1 87 ? 8.744 -7.427 -6.099 1.00 97.62 87 ARG A N 1
ATOM 673 C CA . ARG A 1 87 ? 8.835 -5.973 -6.250 1.00 97.62 87 ARG A CA 1
ATOM 674 C C . ARG A 1 87 ? 8.480 -5.594 -7.694 1.00 97.62 87 ARG A C 1
ATOM 676 O O . ARG A 1 87 ? 8.374 -6.463 -8.557 1.00 97.62 87 ARG A O 1
ATOM 683 N N . LEU A 1 88 ? 8.257 -4.310 -7.946 1.00 98.62 88 LEU A N 1
ATOM 684 C CA . LEU A 1 88 ? 7.846 -3.780 -9.246 1.00 98.62 88 LEU A CA 1
ATOM 685 C C . LEU A 1 88 ? 9.058 -3.557 -10.139 1.00 98.62 88 LEU A C 1
ATOM 687 O O . LEU A 1 88 ? 10.058 -3.012 -9.684 1.00 98.62 88 LEU A O 1
ATOM 691 N N . HIS A 1 89 ? 8.948 -3.916 -11.413 1.00 98.62 89 HIS A N 1
ATOM 692 C CA . HIS A 1 89 ? 10.065 -3.925 -12.343 1.00 98.62 89 HIS A CA 1
ATOM 693 C C . HIS A 1 89 ? 9.736 -3.348 -13.719 1.00 98.62 89 HIS A C 1
ATOM 695 O O . HIS A 1 89 ? 8.701 -3.645 -14.321 1.00 98.62 89 HIS A O 1
ATOM 701 N N . SER A 1 90 ? 10.722 -2.624 -14.243 1.00 98.50 90 SER A N 1
ATOM 702 C CA . SER A 1 90 ? 10.990 -2.470 -15.675 1.00 98.50 90 SER A CA 1
ATOM 703 C C . SER A 1 90 ? 11.811 -3.653 -16.196 1.00 98.50 90 SER A C 1
ATOM 705 O O . SER A 1 90 ? 12.327 -4.462 -15.420 1.00 98.50 90 SER A O 1
ATOM 707 N N . ARG A 1 91 ? 12.001 -3.752 -17.513 1.00 98.44 91 ARG A N 1
ATOM 708 C CA . ARG A 1 91 ? 12.896 -4.753 -18.118 1.00 98.44 91 ARG A CA 1
ATOM 709 C C . ARG A 1 91 ? 14.341 -4.585 -17.656 1.00 98.44 91 ARG A C 1
ATOM 711 O O . ARG A 1 91 ? 15.009 -5.585 -17.401 1.00 98.44 91 ARG A O 1
ATOM 718 N N . GLU A 1 92 ? 14.808 -3.345 -17.531 1.00 98.12 92 GLU A N 1
ATOM 719 C CA . GLU A 1 92 ? 16.161 -3.026 -17.064 1.00 98.12 92 GLU A CA 1
ATOM 720 C C . GLU A 1 92 ? 16.384 -3.503 -15.624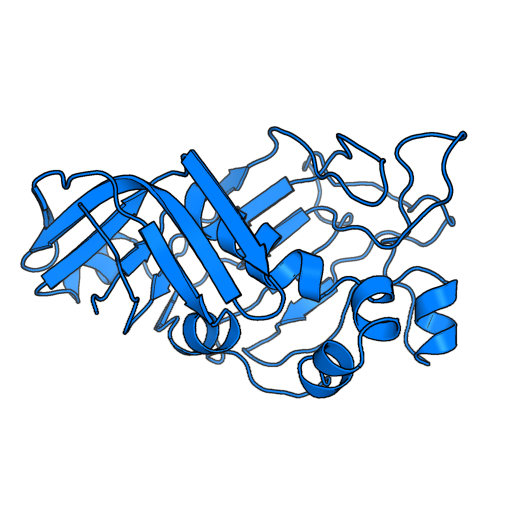 1.00 98.12 92 GLU A C 1
ATOM 722 O O . GLU A 1 92 ? 17.262 -4.327 -15.370 1.00 98.12 92 GLU A O 1
ATOM 727 N N . THR A 1 93 ? 15.545 -3.054 -14.687 1.00 98.25 93 THR A N 1
ATOM 728 C CA . THR A 1 93 ? 15.686 -3.416 -13.267 1.00 98.25 93 THR A CA 1
ATOM 729 C C . THR A 1 93 ? 15.501 -4.917 -13.044 1.00 98.25 93 THR A C 1
ATOM 731 O O . THR A 1 93 ? 16.234 -5.510 -12.253 1.00 98.25 93 THR A O 1
ATOM 734 N N . ALA A 1 94 ? 14.592 -5.562 -13.786 1.00 98.31 94 ALA A N 1
ATOM 735 C CA . ALA A 1 94 ? 14.446 -7.015 -13.773 1.00 98.31 94 ALA A CA 1
ATOM 736 C C . ALA A 1 94 ? 15.750 -7.714 -14.191 1.00 98.31 94 ALA A C 1
ATOM 738 O O . ALA A 1 94 ? 16.211 -8.626 -13.506 1.00 98.31 94 ALA A O 1
ATOM 739 N N . ALA A 1 95 ? 16.394 -7.262 -15.272 1.00 98.12 95 ALA A N 1
ATOM 740 C CA . ALA A 1 95 ? 17.663 -7.828 -15.723 1.00 98.12 95 ALA A CA 1
ATOM 741 C C . ALA A 1 95 ? 18.795 -7.613 -14.701 1.00 98.12 95 ALA A C 1
ATOM 743 O O . ALA A 1 95 ? 19.522 -8.558 -14.386 1.00 98.12 95 ALA A O 1
ATOM 744 N N . MET A 1 96 ? 18.920 -6.404 -14.143 1.00 97.38 96 MET A N 1
ATOM 745 C CA . MET A 1 96 ? 19.953 -6.064 -13.153 1.00 97.38 96 MET A CA 1
ATOM 746 C C . MET A 1 96 ? 19.830 -6.891 -11.870 1.00 97.38 96 MET A C 1
ATOM 748 O O . MET A 1 96 ? 20.839 -7.313 -11.304 1.00 97.38 96 MET A O 1
ATOM 752 N N . MET A 1 97 ? 18.598 -7.147 -11.425 1.00 97.19 97 MET A N 1
ATOM 753 C CA . MET A 1 97 ? 18.311 -7.876 -10.185 1.00 97.19 97 MET A CA 1
ATOM 754 C C . MET A 1 97 ? 18.090 -9.381 -10.406 1.00 97.19 97 MET A C 1
ATOM 756 O O . MET A 1 97 ? 17.932 -10.121 -9.440 1.00 97.19 97 MET A O 1
ATOM 760 N N . ARG A 1 98 ? 18.155 -9.855 -11.662 1.00 97.12 98 ARG A N 1
ATOM 761 C CA . ARG A 1 98 ? 17.880 -11.248 -12.071 1.00 97.12 98 ARG A CA 1
ATOM 762 C C . ARG A 1 98 ? 16.471 -11.716 -11.685 1.00 97.12 98 ARG A C 1
ATOM 764 O O . ARG A 1 98 ? 16.263 -12.867 -11.304 1.00 97.12 98 ARG A O 1
ATOM 771 N N . GLU A 1 99 ? 15.512 -10.813 -11.821 1.00 97.56 99 GLU A N 1
ATOM 772 C CA . GLU A 1 99 ? 14.088 -11.008 -11.551 1.00 97.56 99 GLU A CA 1
ATOM 773 C C . GLU A 1 99 ? 13.279 -10.917 -12.858 1.00 97.56 99 GLU A C 1
ATOM 775 O O . GLU A 1 99 ? 13.839 -10.827 -13.954 1.00 97.56 99 GLU A O 1
ATOM 780 N N . LYS A 1 100 ? 11.947 -11.014 -12.777 1.00 97.50 100 LYS A N 1
ATOM 781 C CA . LYS A 1 100 ? 11.059 -10.938 -13.948 1.00 97.50 100 LYS A CA 1
ATOM 782 C C . LYS A 1 100 ? 10.438 -9.542 -14.058 1.00 97.50 100 LYS A C 1
ATOM 784 O O . LYS A 1 100 ? 10.098 -8.970 -13.026 1.00 97.50 100 LYS A O 1
ATOM 789 N N . PRO A 1 101 ? 10.239 -9.008 -15.277 1.00 98.12 101 PRO A N 1
ATOM 790 C CA . PRO A 1 101 ? 9.505 -7.760 -15.450 1.00 98.12 101 PRO A CA 1
ATOM 791 C C . PRO A 1 101 ? 8.037 -7.950 -15.041 1.00 98.12 101 PRO A C 1
ATOM 793 O O . PRO A 1 101 ? 7.469 -9.025 -15.250 1.00 98.12 101 PRO A O 1
ATOM 796 N N . THR A 1 102 ? 7.429 -6.905 -14.480 1.00 98.38 102 THR A N 1
ATOM 797 C CA . THR A 1 102 ? 6.077 -6.963 -13.888 1.00 98.38 102 THR A CA 1
ATOM 798 C C . THR A 1 102 ? 5.078 -6.029 -14.573 1.00 98.38 102 THR A C 1
ATOM 800 O O . THR A 1 102 ? 3.969 -5.840 -14.089 1.00 98.38 102 THR A O 1
ATOM 803 N N . GLY A 1 103 ? 5.447 -5.427 -15.705 1.00 98.25 103 GLY A N 1
ATOM 804 C CA . GLY A 1 103 ? 4.564 -4.494 -16.401 1.00 98.25 103 GLY A CA 1
ATOM 805 C C . GLY A 1 103 ? 4.414 -3.169 -15.656 1.00 98.25 103 GLY A C 1
ATOM 806 O O . GLY A 1 103 ? 3.310 -2.632 -15.598 1.00 98.25 103 GLY A O 1
ATOM 807 N N . ASN A 1 104 ? 5.491 -2.667 -15.044 1.00 98.62 104 ASN A N 1
ATOM 808 C CA . ASN A 1 104 ? 5.501 -1.454 -14.224 1.00 98.62 104 ASN A CA 1
ATOM 809 C C . ASN A 1 104 ? 6.432 -0.359 -14.774 1.00 98.62 104 ASN A C 1
ATOM 811 O O . ASN A 1 104 ? 6.678 0.621 -14.073 1.00 98.62 104 ASN A O 1
ATOM 815 N N . ALA A 1 105 ? 6.951 -0.479 -16.000 1.00 98.25 105 ALA A N 1
ATOM 816 C CA . ALA A 1 105 ? 7.700 0.601 -16.635 1.00 98.25 105 ALA A CA 1
ATOM 817 C C . ALA A 1 105 ? 6.731 1.622 -17.240 1.00 98.25 105 ALA A C 1
ATOM 819 O O . ALA A 1 105 ? 6.090 1.354 -18.256 1.00 98.25 105 ALA A O 1
ATOM 820 N N . ARG A 1 106 ? 6.594 2.791 -16.606 1.00 98.00 106 ARG A N 1
ATOM 821 C CA . ARG A 1 106 ? 5.601 3.799 -17.000 1.00 98.00 106 ARG A CA 1
ATOM 822 C C . ARG A 1 106 ? 6.212 5.178 -17.199 1.00 98.00 106 ARG A C 1
ATOM 824 O O . ARG A 1 106 ? 7.046 5.614 -16.403 1.00 98.00 106 ARG A O 1
ATOM 831 N N . ALA A 1 107 ? 5.727 5.884 -18.211 1.00 97.00 107 ALA A N 1
ATOM 832 C CA . ALA A 1 107 ? 6.014 7.275 -18.510 1.00 97.00 107 ALA A CA 1
ATOM 833 C C . ALA A 1 107 ? 4.719 8.100 -18.530 1.00 97.00 107 ALA A C 1
ATOM 835 O O . ALA A 1 107 ? 3.651 7.627 -18.909 1.00 97.00 107 ALA A O 1
ATOM 836 N N . ILE A 1 108 ? 4.797 9.375 -18.147 1.00 95.75 108 ILE A N 1
ATOM 837 C CA . ILE A 1 108 ? 3.634 10.276 -18.217 1.00 95.75 108 ILE A CA 1
ATOM 838 C C . ILE A 1 108 ? 3.263 10.638 -19.666 1.00 95.75 108 ILE A C 1
ATOM 840 O O . ILE A 1 108 ? 2.105 10.930 -19.954 1.00 95.75 108 ILE A O 1
ATOM 844 N N . ASN A 1 109 ? 4.247 10.659 -20.573 1.00 94.75 109 ASN A N 1
ATOM 845 C CA . ASN A 1 109 ? 4.092 10.819 -22.021 1.00 94.75 109 ASN A CA 1
ATOM 846 C C . ASN A 1 109 ? 5.430 10.542 -22.739 1.00 94.75 109 ASN A C 1
ATOM 848 O O . ASN A 1 109 ? 6.463 10.366 -22.097 1.00 94.75 109 ASN A O 1
ATOM 852 N N . TYR A 1 110 ? 5.418 10.603 -24.075 1.00 94.88 110 TYR A N 1
ATOM 853 C CA . TYR A 1 110 ? 6.562 10.324 -24.957 1.00 94.88 110 TYR A CA 1
ATOM 854 C C . TYR A 1 110 ? 7.824 11.179 -24.722 1.00 94.88 110 TYR A C 1
ATOM 856 O O . TYR A 1 110 ? 8.875 10.875 -25.279 1.00 94.88 110 TYR A O 1
ATOM 864 N N . ARG A 1 111 ? 7.739 12.277 -23.957 1.00 95.88 111 ARG A N 1
ATOM 865 C CA . ARG A 1 111 ? 8.884 13.158 -23.659 1.00 95.88 111 ARG A CA 1
ATOM 866 C C . ARG A 1 111 ? 9.701 12.686 -22.457 1.00 95.88 111 ARG A C 1
ATOM 868 O O . ARG A 1 111 ? 10.733 13.289 -22.176 1.00 95.88 111 ARG A O 1
ATOM 875 N N . TYR A 1 112 ? 9.231 11.667 -21.743 1.00 96.56 112 TYR A N 1
ATOM 876 C CA . TYR A 1 112 ? 9.874 11.130 -20.552 1.00 96.56 112 TYR A CA 1
ATOM 877 C C . TYR A 1 112 ? 10.250 9.661 -20.757 1.00 96.56 112 TYR A C 1
ATOM 879 O O . TYR A 1 112 ? 9.510 8.934 -21.420 1.00 96.56 112 TYR A O 1
ATOM 887 N N . PRO A 1 113 ? 11.369 9.204 -20.173 1.00 96.12 113 PRO A N 1
ATOM 888 C CA . PRO A 1 113 ? 11.678 7.784 -20.146 1.00 96.12 113 PRO A CA 1
ATOM 889 C C . PRO A 1 113 ? 10.691 7.040 -19.227 1.00 96.12 113 PRO A C 1
ATOM 891 O O . PRO A 1 113 ? 10.303 7.584 -18.181 1.00 96.12 113 PRO A O 1
ATOM 894 N N . PRO A 1 114 ? 10.306 5.799 -19.570 1.00 97.19 114 PRO A N 1
ATOM 895 C CA . PRO A 1 114 ? 9.643 4.911 -18.630 1.00 97.19 114 PRO A CA 1
ATOM 896 C C . PRO A 1 114 ? 10.538 4.656 -17.418 1.00 97.19 114 PRO A C 1
ATOM 898 O O . PRO A 1 114 ? 11.733 4.409 -17.554 1.00 97.19 114 PRO A O 1
ATOM 901 N N . ILE A 1 115 ? 9.951 4.717 -16.229 1.00 97.38 115 ILE A N 1
ATOM 902 C CA . ILE A 1 115 ? 10.604 4.370 -14.961 1.00 97.38 115 ILE A CA 1
ATOM 903 C C . ILE A 1 115 ? 9.720 3.379 -14.205 1.00 97.38 115 ILE A C 1
ATOM 905 O O . ILE A 1 115 ? 8.555 3.201 -14.568 1.00 97.38 115 ILE A O 1
ATOM 909 N N . VAL A 1 116 ? 10.233 2.728 -13.159 1.00 98.25 116 VAL A N 1
ATOM 910 C CA . VAL A 1 116 ? 9.414 1.788 -12.382 1.00 98.25 116 VAL A CA 1
ATOM 911 C C . VAL A 1 116 ? 8.368 2.564 -11.591 1.00 98.25 116 VAL A C 1
ATOM 913 O O . VAL A 1 116 ? 8.722 3.456 -10.814 1.00 98.25 116 VAL A O 1
ATOM 916 N N . ARG A 1 117 ? 7.090 2.231 -11.798 1.00 97.75 117 ARG A N 1
ATOM 917 C CA . ARG A 1 117 ? 5.932 2.909 -11.208 1.00 97.75 117 ARG A CA 1
ATOM 918 C C . ARG A 1 117 ? 4.835 1.940 -10.790 1.00 97.75 117 ARG A C 1
ATOM 920 O O . ARG A 1 117 ? 4.534 0.975 -11.491 1.00 97.75 117 ARG A O 1
ATOM 927 N N . MET A 1 118 ? 4.166 2.275 -9.693 1.00 97.62 118 MET A N 1
ATOM 928 C CA . MET A 1 118 ? 2.907 1.648 -9.277 1.00 97.62 118 MET A CA 1
ATOM 929 C C . MET A 1 118 ? 1.768 1.809 -10.297 1.00 97.62 118 MET A C 1
ATOM 931 O O . MET A 1 118 ? 1.813 2.649 -11.205 1.00 97.62 118 MET A O 1
ATOM 935 N N . THR A 1 119 ? 0.719 1.014 -10.104 1.00 97.88 119 THR A N 1
ATOM 936 C CA . THR A 1 119 ? -0.502 0.950 -10.911 1.00 97.88 119 THR A CA 1
ATOM 937 C C . THR A 1 119 ? -1.736 1.067 -10.017 1.00 97.88 119 THR A C 1
ATOM 939 O O . THR A 1 119 ? -2.247 2.169 -9.825 1.00 97.88 119 THR A O 1
ATOM 942 N N . ASN A 1 120 ? -2.185 -0.047 -9.445 1.00 97.81 120 ASN A N 1
ATOM 943 C CA . ASN A 1 120 ? -3.292 -0.153 -8.509 1.00 97.81 120 ASN A CA 1
ATOM 944 C C . ASN A 1 120 ? -2.774 -0.840 -7.244 1.00 97.81 120 ASN A C 1
ATOM 946 O O . ASN A 1 120 ? -2.743 -2.070 -7.201 1.00 97.81 120 ASN A O 1
ATOM 950 N N . THR A 1 121 ? -2.367 -0.059 -6.244 1.00 98.25 121 THR A N 1
ATOM 951 C CA . THR A 1 121 ? -1.722 -0.571 -5.025 1.00 98.25 121 THR A CA 1
ATOM 952 C C . THR A 1 121 ? -2.736 -0.724 -3.903 1.00 98.25 121 THR A C 1
ATOM 954 O O . THR A 1 121 ? -3.304 0.271 -3.457 1.00 98.25 121 THR A O 1
ATOM 957 N N . PHE A 1 122 ? -2.970 -1.937 -3.410 1.00 98.31 122 PHE A N 1
ATOM 958 C CA . PHE A 1 122 ? -3.963 -2.149 -2.360 1.00 98.31 122 PHE A CA 1
ATOM 959 C C . PHE A 1 122 ? -3.665 -3.325 -1.437 1.00 98.31 122 PHE A C 1
ATOM 961 O O . PHE A 1 122 ? -2.913 -4.243 -1.773 1.00 98.31 122 PHE A O 1
ATOM 968 N N . ILE A 1 123 ? -4.286 -3.289 -0.258 1.00 98.69 123 ILE A N 1
ATOM 969 C CA . ILE A 1 123 ? -4.370 -4.433 0.655 1.00 98.69 123 ILE A CA 1
ATOM 970 C C . ILE A 1 123 ? -5.589 -5.269 0.252 1.00 98.69 123 ILE A C 1
ATOM 972 O O . ILE A 1 123 ? -6.683 -4.730 0.092 1.00 98.69 123 ILE A O 1
ATOM 976 N N . GLU A 1 124 ? -5.426 -6.581 0.068 1.00 98.19 124 GLU A N 1
ATOM 977 C CA . GLU A 1 124 ? -6.566 -7.450 -0.264 1.00 98.19 124 GLU A CA 1
ATOM 978 C C . GLU A 1 124 ? -7.539 -7.599 0.921 1.00 98.19 124 GLU A C 1
ATOM 980 O O . GLU A 1 124 ? -7.100 -7.616 2.075 1.00 98.19 124 GLU A O 1
ATOM 985 N N . PRO A 1 125 ? -8.852 -7.758 0.663 1.00 98.31 125 PRO A N 1
ATOM 986 C CA . PRO A 1 125 ? -9.836 -7.939 1.720 1.00 98.31 125 PRO A CA 1
ATOM 987 C C . PRO A 1 125 ? -9.595 -9.237 2.498 1.00 98.31 125 PRO A C 1
ATOM 989 O O . PRO A 1 125 ? -9.326 -10.304 1.940 1.00 98.31 125 PRO A O 1
ATOM 992 N N . GLY A 1 126 ? -9.725 -9.128 3.814 1.00 97.88 126 GLY A N 1
ATOM 993 C CA . GLY A 1 126 ? -9.784 -10.233 4.750 1.00 97.88 126 GLY A CA 1
ATOM 994 C C . GLY A 1 126 ? -11.218 -10.725 4.943 1.00 97.88 126 GLY A C 1
ATOM 995 O O . GLY A 1 126 ? -12.001 -10.847 4.004 1.00 97.88 126 GLY A O 1
ATOM 996 N N . LYS A 1 127 ? -11.550 -11.074 6.189 1.00 96.88 127 LYS A N 1
ATOM 997 C CA . LYS A 1 127 ? -12.848 -11.673 6.551 1.00 96.88 127 LYS A CA 1
ATOM 998 C C . LYS A 1 127 ? -13.537 -10.986 7.727 1.00 96.88 127 LYS A C 1
ATOM 1000 O O . LYS A 1 127 ? -14.649 -11.375 8.063 1.00 96.88 127 LYS A O 1
ATOM 1005 N N . VAL A 1 128 ? -12.864 -10.042 8.380 1.00 97.81 128 VAL A N 1
ATOM 1006 C CA . VAL A 1 128 ? -13.353 -9.418 9.614 1.00 97.81 128 VAL A CA 1
ATOM 1007 C C . VAL A 1 128 ? -14.294 -8.278 9.234 1.00 97.81 128 VAL A C 1
ATOM 1009 O O . VAL A 1 128 ? -13.964 -7.510 8.335 1.00 97.81 128 VAL A O 1
ATOM 1012 N N . SER A 1 129 ? -15.458 -8.170 9.872 1.00 98.44 129 SER A N 1
ATOM 1013 C CA . SER A 1 129 ? -16.319 -6.996 9.688 1.00 98.44 129 SER A CA 1
ATOM 1014 C C . SER A 1 129 ? -15.761 -5.794 10.456 1.00 98.44 129 SER A C 1
ATOM 1016 O O . SER A 1 129 ? -14.994 -5.952 11.411 1.00 98.44 129 SER A O 1
ATOM 1018 N N . PHE A 1 130 ? -16.136 -4.579 10.061 1.00 98.38 130 PHE A N 1
ATOM 1019 C CA . PHE A 1 130 ? -15.756 -3.376 10.803 1.00 98.38 130 PHE A CA 1
ATOM 1020 C C . PHE A 1 130 ? -16.292 -3.412 12.245 1.00 98.38 130 PHE A C 1
ATOM 1022 O O . PHE A 1 130 ? -15.578 -3.076 13.192 1.00 98.38 130 PHE A O 1
ATOM 1029 N N . GLU A 1 131 ? -17.514 -3.911 12.429 1.00 98.38 131 GLU A N 1
ATOM 1030 C CA . GLU A 1 131 ? -18.163 -4.086 13.727 1.00 98.38 131 GLU A CA 1
ATOM 1031 C C . GLU A 1 131 ? -17.395 -5.064 14.624 1.00 98.38 131 GLU A C 1
ATOM 1033 O O . GLU A 1 131 ? -17.170 -4.768 15.800 1.00 98.38 131 GLU A O 1
ATOM 1038 N N . ASP A 1 132 ? -16.930 -6.192 14.076 1.00 98.12 132 ASP A N 1
ATOM 1039 C CA . ASP A 1 132 ? -16.117 -7.155 14.826 1.00 98.12 132 ASP A CA 1
ATOM 1040 C C . ASP A 1 132 ? -14.782 -6.529 15.247 1.00 98.12 132 ASP A C 1
ATOM 1042 O O . ASP A 1 132 ? -14.368 -6.673 16.401 1.00 98.12 132 ASP A O 1
ATOM 1046 N N . MET A 1 133 ? -14.125 -5.772 14.354 1.00 98.19 133 MET A N 1
ATOM 1047 C CA . MET A 1 133 ? -12.877 -5.078 14.694 1.00 98.19 133 MET A CA 1
ATOM 1048 C C . MET A 1 133 ? -13.054 -4.092 15.841 1.00 98.19 133 MET A C 1
ATOM 1050 O O . MET A 1 133 ? -12.183 -4.036 16.715 1.00 98.19 133 MET A O 1
ATOM 1054 N N . LEU A 1 134 ? -14.147 -3.321 15.814 1.00 98.25 134 LEU A N 1
ATOM 1055 C CA . LEU A 1 134 ? -14.506 -2.392 16.877 1.00 98.25 134 LEU A CA 1
ATOM 1056 C C . LEU A 1 134 ? -14.749 -3.149 18.179 1.00 98.25 134 LEU A C 1
ATOM 1058 O O . LEU A 1 134 ? -14.135 -2.804 19.182 1.00 98.25 134 LEU A O 1
ATOM 1062 N N . SER A 1 135 ? -15.581 -4.195 18.161 1.00 97.94 135 SER A N 1
ATOM 1063 C CA . SER A 1 135 ? -16.046 -4.912 19.360 1.00 97.94 135 SER A CA 1
ATOM 1064 C C . SER A 1 135 ? -14.924 -5.419 20.278 1.00 97.94 135 SER A C 1
ATOM 1066 O O . SER A 1 135 ? -15.100 -5.508 21.491 1.00 97.94 135 SER A O 1
ATOM 1068 N N . GLU A 1 136 ? -13.748 -5.693 19.715 1.00 96.19 136 GLU A N 1
ATOM 1069 C CA . GLU A 1 136 ? -12.564 -6.187 20.422 1.00 96.19 136 GLU A CA 1
ATOM 1070 C C . GLU A 1 136 ? -11.663 -5.069 21.000 1.00 96.19 136 GLU A C 1
ATOM 1072 O O . GLU A 1 136 ? -10.611 -5.355 21.577 1.00 96.19 136 GLU A O 1
ATOM 1077 N N . ILE A 1 137 ? -12.029 -3.791 20.840 1.00 97.88 137 ILE A N 1
ATOM 1078 C CA . ILE A 1 137 ? -11.248 -2.635 21.303 1.00 97.88 137 ILE A CA 1
ATOM 1079 C C . ILE A 1 137 ? -11.930 -1.980 22.510 1.00 97.88 137 ILE A C 1
ATOM 1081 O O . ILE A 1 137 ? -12.944 -1.294 22.381 1.00 97.88 137 ILE A O 1
ATOM 1085 N N . ASN A 1 138 ? -11.321 -2.114 23.691 1.00 97.56 138 ASN A N 1
ATOM 1086 C CA . ASN A 1 138 ? -11.767 -1.394 24.892 1.00 97.56 138 ASN A CA 1
ATOM 1087 C C . ASN A 1 138 ? -11.464 0.108 24.807 1.00 97.56 138 ASN A C 1
ATOM 1089 O O . ASN A 1 138 ? -12.334 0.927 25.093 1.00 97.56 138 ASN A O 1
ATOM 1093 N N . GLU A 1 139 ? -10.246 0.461 24.395 1.00 98.06 139 GLU A N 1
ATOM 1094 C CA . GLU A 1 139 ? -9.831 1.836 24.123 1.00 98.06 139 GLU A CA 1
ATOM 1095 C C . GLU A 1 139 ? -8.885 1.858 22.915 1.00 98.06 139 GLU A C 1
ATOM 1097 O O . GLU A 1 139 ? -7.932 1.076 22.837 1.00 98.06 139 GLU A O 1
ATOM 1102 N N . GLY A 1 140 ? -9.167 2.724 21.945 1.00 98.31 140 GLY A N 1
ATOM 1103 C CA . GLY A 1 140 ? -8.402 2.836 20.705 1.00 98.31 140 GLY A CA 1
ATOM 1104 C C . GLY A 1 140 ? -8.882 3.999 19.850 1.00 98.31 140 GLY A C 1
ATOM 1105 O O . GLY A 1 140 ? -9.730 4.770 20.278 1.00 98.31 140 GLY A O 1
ATOM 1106 N N . ILE A 1 141 ? -8.345 4.139 18.644 1.00 98.50 141 ILE A N 1
ATOM 1107 C CA . ILE A 1 141 ? -8.662 5.246 17.736 1.00 98.50 141 ILE A CA 1
ATOM 1108 C C . ILE A 1 141 ? -9.247 4.692 16.446 1.00 98.50 141 ILE A C 1
ATOM 1110 O O . ILE A 1 141 ? -8.741 3.714 15.905 1.00 98.50 141 ILE A O 1
ATOM 1114 N N . TYR A 1 142 ? -10.268 5.354 15.922 1.00 98.56 142 TYR A N 1
ATOM 1115 C CA . TYR A 1 142 ? -10.678 5.197 14.536 1.00 98.56 142 TYR A CA 1
ATOM 1116 C C . TYR A 1 142 ? -10.214 6.423 13.752 1.00 98.56 142 TYR A C 1
ATOM 1118 O O . TYR A 1 142 ? -10.656 7.534 14.042 1.00 98.56 142 TYR A O 1
ATOM 1126 N N . ALA A 1 143 ? -9.286 6.235 12.818 1.00 97.88 143 ALA A N 1
ATOM 1127 C CA . ALA A 1 143 ? -8.737 7.292 11.978 1.00 97.88 143 ALA A CA 1
ATOM 1128 C C . ALA A 1 143 ? -9.311 7.165 10.566 1.00 97.88 143 ALA A C 1
ATOM 1130 O O . ALA A 1 143 ? -9.232 6.095 9.958 1.00 97.88 143 ALA A O 1
ATOM 1131 N N . LYS A 1 144 ? -9.889 8.259 10.075 1.00 96.38 144 LYS A N 1
ATOM 1132 C CA . LYS A 1 144 ? -10.573 8.326 8.790 1.00 96.38 144 LYS A CA 1
ATOM 1133 C C . LYS A 1 144 ? -9.965 9.389 7.905 1.00 96.38 144 LYS A C 1
ATOM 1135 O O . LYS A 1 144 ? -9.661 10.487 8.383 1.00 96.38 144 LYS A O 1
ATOM 1140 N N . ASP A 1 145 ? -9.912 9.079 6.617 1.00 95.06 145 ASP A N 1
ATOM 1141 C CA . ASP A 1 145 ? -9.420 9.974 5.581 1.00 95.06 145 ASP A CA 1
ATOM 1142 C C . ASP A 1 145 ? -7.998 10.485 5.889 1.00 95.06 145 ASP A C 1
ATOM 1144 O O . ASP A 1 145 ? -7.356 10.128 6.883 1.00 95.06 145 ASP A O 1
ATOM 1148 N N . TRP A 1 146 ? -7.457 11.332 5.031 1.00 92.44 146 TRP A N 1
ATOM 1149 C CA . TRP A 1 146 ? -6.109 11.847 5.184 1.00 92.44 146 TRP A CA 1
ATOM 1150 C C . TRP A 1 146 ? -6.025 13.289 4.700 1.00 92.44 146 TRP A C 1
ATOM 1152 O O . TRP A 1 146 ? -6.638 13.682 3.712 1.00 92.44 146 TRP A O 1
ATOM 1162 N N . TYR A 1 147 ? -5.230 14.091 5.404 1.00 86.75 147 TYR A N 1
ATOM 1163 C CA . TYR A 1 147 ? -4.941 15.468 4.996 1.00 86.75 147 TYR A CA 1
ATOM 1164 C C . TYR A 1 147 ? -3.576 15.589 4.309 1.00 86.75 147 TYR A C 1
ATOM 1166 O O . TYR A 1 147 ? -3.352 16.456 3.466 1.00 86.75 147 TYR A O 1
ATOM 1174 N N . GLY A 1 148 ? -2.634 14.726 4.687 1.00 85.56 148 GLY A N 1
ATOM 1175 C CA . GLY A 1 148 ? -1.281 14.738 4.156 1.00 85.56 148 GLY A CA 1
ATOM 1176 C C . GLY A 1 148 ? -0.373 13.763 4.887 1.00 85.56 148 GLY A C 1
ATOM 1177 O O . GLY A 1 148 ? -0.756 13.146 5.882 1.00 85.56 148 GLY A O 1
ATOM 1178 N N . GLY A 1 149 ? 0.854 13.642 4.404 1.00 86.38 149 GLY A N 1
ATOM 1179 C CA . GLY A 1 149 ? 1.865 12.811 5.029 1.00 86.38 149 GLY A CA 1
ATOM 1180 C C . GLY A 1 149 ? 3.194 12.881 4.310 1.00 86.38 149 GLY A C 1
ATOM 1181 O O . GLY A 1 149 ? 3.315 13.489 3.248 1.00 86.38 149 GLY A O 1
ATOM 1182 N N . THR A 1 150 ? 4.198 12.269 4.920 1.00 87.69 150 THR A N 1
ATOM 1183 C CA . THR A 1 150 ? 5.532 12.135 4.338 1.00 87.69 150 THR A CA 1
ATOM 1184 C C . THR A 1 150 ? 6.085 10.754 4.634 1.00 87.69 150 THR A C 1
ATOM 1186 O O . THR A 1 150 ? 5.840 10.188 5.702 1.00 87.69 150 THR A O 1
ATOM 1189 N N . THR A 1 151 ? 6.859 10.227 3.695 1.00 88.38 151 THR A N 1
ATOM 1190 C CA . THR A 1 151 ? 7.609 8.986 3.863 1.00 88.38 151 THR A CA 1
ATOM 1191 C C . THR A 1 151 ? 9.088 9.255 3.644 1.00 88.38 151 THR A C 1
ATOM 1193 O O . THR A 1 151 ? 9.486 10.121 2.863 1.00 88.38 151 THR A O 1
ATOM 1196 N N . SER A 1 152 ? 9.920 8.551 4.400 1.00 89.12 152 SER A N 1
AT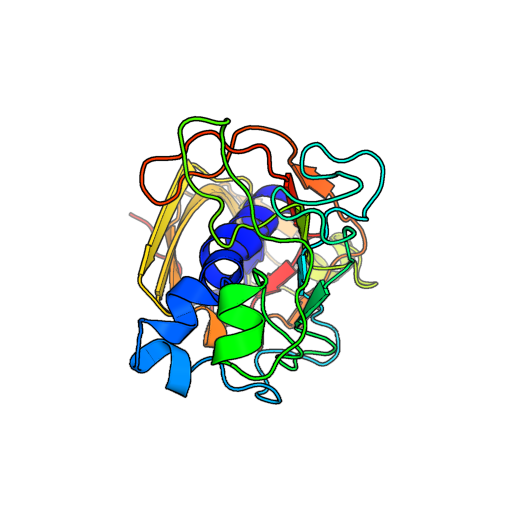OM 1197 C CA . SER A 1 152 ? 11.371 8.610 4.295 1.00 89.12 152 SER A CA 1
ATOM 1198 C C . SER A 1 152 ? 11.926 7.239 4.642 1.00 89.12 152 SER A C 1
ATOM 1200 O O . SER A 1 152 ? 11.997 6.865 5.815 1.00 89.12 152 SER A O 1
ATOM 1202 N N . LEU A 1 153 ? 12.280 6.475 3.606 1.00 89.94 153 LEU A N 1
ATOM 1203 C CA . LEU A 1 153 ? 12.656 5.064 3.720 1.00 89.94 153 LEU A CA 1
ATOM 1204 C C . LEU A 1 153 ? 11.618 4.279 4.538 1.00 89.94 153 LEU A C 1
ATOM 1206 O O . LEU A 1 153 ? 10.441 4.268 4.197 1.00 89.94 153 LEU A O 1
ATOM 1210 N N . GLU A 1 154 ? 12.043 3.631 5.620 1.00 92.00 154 GLU A N 1
ATOM 1211 C CA . GLU A 1 154 ? 11.169 2.866 6.499 1.00 92.00 154 GLU A CA 1
ATOM 1212 C C . GLU A 1 154 ? 10.252 3.721 7.389 1.00 92.00 154 GLU A C 1
ATOM 1214 O O . GLU A 1 154 ? 9.392 3.157 8.059 1.00 92.00 154 GLU A O 1
ATOM 1219 N N . MET A 1 155 ? 10.420 5.045 7.441 1.00 95.12 155 MET A N 1
ATOM 1220 C CA . MET A 1 155 ? 9.659 5.928 8.328 1.00 95.12 155 MET A CA 1
ATOM 1221 C C . MET A 1 155 ? 8.510 6.621 7.598 1.00 95.12 155 MET A C 1
ATOM 1223 O O . MET A 1 155 ? 8.655 7.045 6.452 1.00 95.12 155 MET A O 1
ATOM 1227 N N . PHE A 1 156 ? 7.386 6.808 8.287 1.00 94.62 156 PHE A N 1
ATOM 1228 C CA . PHE A 1 156 ? 6.252 7.567 7.765 1.00 94.62 156 PHE A CA 1
ATOM 1229 C C . PHE A 1 156 ? 5.632 8.493 8.810 1.00 94.62 156 PHE A C 1
ATOM 1231 O O . PHE A 1 156 ? 5.748 8.277 10.021 1.00 94.62 156 PHE A O 1
ATOM 1238 N N . THR A 1 157 ? 4.924 9.501 8.306 1.00 94.56 157 THR A N 1
ATOM 1239 C CA . THR A 1 157 ? 3.951 10.311 9.039 1.00 94.56 157 THR A CA 1
ATOM 1240 C C . THR A 1 157 ? 2.696 10.479 8.180 1.00 94.56 157 THR A C 1
ATOM 1242 O O . THR A 1 157 ? 2.816 10.826 7.009 1.00 94.56 157 THR A O 1
ATOM 1245 N N . PHE A 1 158 ? 1.508 10.247 8.738 1.00 94.56 158 PHE A N 1
ATOM 1246 C CA . PHE A 1 158 ? 0.223 10.500 8.077 1.00 94.56 158 PHE A CA 1
ATOM 1247 C C . PHE A 1 158 ? -0.722 11.230 9.020 1.00 94.56 158 PHE A C 1
ATOM 1249 O O . PHE A 1 158 ? -0.970 10.777 10.137 1.00 94.56 158 PHE A O 1
ATOM 1256 N N . SER A 1 159 ? -1.264 12.348 8.558 1.00 94.81 159 SER A N 1
ATOM 1257 C CA . SER A 1 159 ? -2.286 13.109 9.265 1.00 94.81 159 SER A CA 1
ATOM 1258 C C . SER A 1 159 ? -3.661 12.599 8.859 1.00 94.81 159 SER A C 1
ATOM 1260 O O . SER A 1 159 ? -4.007 12.658 7.676 1.00 94.81 159 SER A O 1
ATOM 1262 N N . ALA A 1 160 ? -4.442 12.128 9.830 1.00 95.69 160 ALA A N 1
ATOM 1263 C CA . ALA A 1 160 ? -5.825 11.729 9.589 1.00 95.69 160 ALA A CA 1
ATOM 1264 C C . ALA A 1 160 ? -6.691 12.965 9.298 1.00 95.69 160 ALA A C 1
ATOM 1266 O O . ALA A 1 160 ? -6.466 14.026 9.890 1.00 95.69 160 ALA A O 1
ATOM 1267 N N . GLY A 1 161 ? -7.671 12.832 8.403 1.00 94.94 161 GLY A N 1
ATOM 1268 C CA . GLY A 1 161 ? -8.648 13.896 8.145 1.00 94.94 161 GLY A CA 1
ATOM 1269 C C . GLY A 1 161 ? -9.604 14.073 9.326 1.00 94.94 161 GLY A C 1
ATOM 1270 O O . GLY A 1 161 ? -9.843 15.185 9.793 1.00 94.94 161 GLY A O 1
ATOM 1271 N N . GLU A 1 162 ? -10.075 12.952 9.869 1.00 95.50 162 GLU A N 1
ATOM 1272 C CA . GLU A 1 162 ? -10.886 12.873 11.079 1.00 95.50 162 GLU A CA 1
ATOM 1273 C C . GLU A 1 162 ? -10.364 11.745 11.972 1.00 95.50 162 GLU A C 1
ATOM 1275 O O . GLU A 1 162 ? -9.859 10.724 11.501 1.00 95.50 162 GLU A O 1
ATOM 1280 N N . ALA A 1 163 ? -10.517 11.893 13.283 1.00 97.38 163 ALA A N 1
ATOM 1281 C CA . ALA A 1 163 ? -10.206 10.824 14.216 1.00 97.38 163 ALA A CA 1
ATOM 1282 C C . ALA A 1 163 ? -11.228 10.782 15.341 1.00 97.38 163 ALA A C 1
ATOM 1284 O O . ALA A 1 163 ? -11.682 11.820 15.812 1.00 97.38 163 ALA A O 1
ATOM 1285 N N . TYR A 1 164 ? -11.563 9.583 15.794 1.00 98.31 164 TYR A N 1
ATOM 1286 C CA . TYR A 1 164 ? -12.528 9.349 16.859 1.00 98.31 164 TYR A CA 1
ATOM 1287 C C . TYR A 1 164 ? -11.942 8.419 17.907 1.00 98.31 164 TYR A C 1
ATOM 1289 O O . TYR A 1 164 ? -11.142 7.530 17.598 1.00 98.31 164 TYR A O 1
ATOM 1297 N N . MET A 1 165 ? -12.392 8.582 19.144 1.00 98.25 165 MET A N 1
ATOM 1298 C CA . MET A 1 165 ? -12.209 7.563 20.160 1.00 98.25 165 MET A CA 1
ATOM 1299 C C . MET A 1 165 ? -13.037 6.325 19.873 1.00 98.25 165 MET A C 1
ATOM 1301 O O . MET A 1 165 ? -14.175 6.406 19.424 1.00 98.25 165 MET A O 1
ATOM 1305 N N . ILE A 1 166 ? -12.461 5.172 20.184 1.00 98.62 166 ILE A N 1
ATOM 1306 C CA . ILE A 1 166 ? -13.163 3.906 20.316 1.00 98.62 166 ILE A CA 1
ATOM 1307 C C . ILE A 1 166 ? -13.201 3.595 21.807 1.00 98.62 166 ILE A C 1
ATOM 1309 O O . ILE A 1 166 ? -12.152 3.514 22.444 1.00 98.62 166 ILE A O 1
ATOM 1313 N N . ARG A 1 167 ? -14.403 3.424 22.361 1.00 98.31 167 ARG A N 1
ATOM 1314 C CA . ARG A 1 167 ? -14.627 3.067 23.766 1.00 98.31 167 ARG A CA 1
ATOM 1315 C C . ARG A 1 167 ? -15.557 1.870 23.851 1.00 98.31 167 ARG A C 1
ATOM 1317 O O . ARG A 1 167 ? -16.684 1.937 23.364 1.00 98.31 167 ARG A O 1
ATOM 1324 N N . ASN A 1 168 ? -15.104 0.796 24.494 1.00 98.06 168 ASN A N 1
ATOM 1325 C CA . ASN A 1 168 ? -15.865 -0.444 24.691 1.00 98.06 168 ASN A CA 1
ATOM 1326 C C . ASN A 1 168 ? -16.525 -0.935 23.391 1.00 98.06 168 ASN A C 1
ATOM 1328 O O . ASN A 1 168 ? -17.726 -1.209 23.336 1.00 98.06 168 ASN A O 1
ATOM 1332 N N . GLY A 1 169 ? -15.732 -0.945 22.324 1.00 98.12 169 GLY A N 1
ATOM 1333 C CA . GLY A 1 169 ? -16.115 -1.371 20.990 1.00 98.12 169 GLY A CA 1
ATOM 1334 C C . GLY A 1 169 ? -17.107 -0.490 20.246 1.00 98.12 169 GLY A C 1
ATOM 1335 O O . GLY A 1 169 ? -17.794 -0.965 19.346 1.00 98.12 169 GLY A O 1
ATOM 1336 N N . LYS A 1 170 ? -17.194 0.795 20.599 1.00 98.38 170 LYS A N 1
ATOM 1337 C CA . LYS A 1 170 ? -18.042 1.773 19.910 1.00 98.38 170 LYS A CA 1
ATOM 1338 C C . LYS A 1 170 ? -17.262 3.032 19.575 1.00 98.38 170 LYS A C 1
ATOM 1340 O O . LYS A 1 170 ? -16.442 3.477 20.375 1.00 98.38 170 LYS A O 1
ATOM 1345 N N . ILE A 1 171 ? -17.564 3.625 18.422 1.00 98.38 171 ILE A N 1
ATOM 1346 C CA . ILE A 1 171 ? -17.116 4.980 18.095 1.00 98.38 171 ILE A CA 1
ATOM 1347 C C . ILE A 1 171 ? -17.743 5.940 19.111 1.00 98.38 171 ILE A C 1
ATOM 1349 O O . ILE A 1 171 ? -18.948 5.896 19.362 1.00 98.38 171 ILE A O 1
ATOM 1353 N N . ALA A 1 172 ? -16.902 6.767 19.714 1.00 98.25 172 ALA A N 1
ATOM 1354 C CA . ALA A 1 172 ? -17.240 7.697 20.774 1.00 98.25 172 ALA A CA 1
ATOM 1355 C C . ALA A 1 172 ? -16.954 9.135 20.309 1.00 98.25 172 ALA A C 1
ATOM 1357 O O . ALA A 1 172 ? -17.422 9.553 19.250 1.00 98.25 172 ALA A O 1
ATOM 1358 N N . GLU A 1 173 ? -16.233 9.923 21.103 1.00 97.88 173 GLU A N 1
ATOM 1359 C CA . GLU A 1 173 ? -15.995 11.333 20.823 1.00 97.88 173 GLU A CA 1
ATOM 1360 C C . GLU A 1 173 ? -15.036 11.576 19.646 1.00 97.88 173 GLU A C 1
ATOM 1362 O O . GLU A 1 173 ? -14.091 10.820 19.416 1.00 97.88 173 GLU A O 1
ATOM 1367 N N . LEU A 1 174 ? -15.265 12.677 18.925 1.00 97.75 174 LEU A N 1
ATOM 1368 C CA . LEU A 1 174 ? -14.326 13.202 17.935 1.00 97.75 174 LEU A CA 1
ATOM 1369 C C . LEU A 1 174 ? -13.063 13.712 18.645 1.00 97.75 174 LEU A C 1
ATOM 1371 O O . LEU A 1 174 ? -13.135 14.416 19.654 1.00 97.75 174 LEU A O 1
ATOM 1375 N N . LEU A 1 175 ? -11.909 13.379 18.087 1.00 96.44 175 LEU A N 1
ATOM 1376 C CA . LEU A 1 175 ? -10.603 13.841 18.525 1.00 96.44 175 LEU A CA 1
ATOM 1377 C C . LEU A 1 175 ? -10.157 15.060 17.720 1.00 96.44 175 LEU A C 1
ATOM 1379 O O . LEU A 1 175 ? -10.620 15.325 16.611 1.00 96.44 175 LEU A O 1
ATOM 1383 N N . ARG A 1 176 ? -9.188 15.787 18.276 1.00 92.38 176 ARG A N 1
ATOM 1384 C CA . ARG A 1 176 ? -8.397 16.731 17.481 1.00 92.38 176 ARG A CA 1
ATOM 1385 C C . ARG A 1 176 ? -7.651 15.985 16.369 1.00 92.38 176 ARG A C 1
ATOM 1387 O O . ARG A 1 176 ? -7.407 14.787 16.525 1.00 92.38 176 ARG A O 1
ATOM 1394 N N . PRO A 1 177 ? -7.246 16.683 15.292 1.00 88.06 177 PRO A N 1
ATOM 1395 C CA . PRO A 1 177 ? -6.419 16.087 14.253 1.00 88.06 177 PRO A CA 1
ATOM 1396 C C . PRO A 1 177 ? -5.215 15.356 14.848 1.00 88.06 177 PRO A C 1
ATOM 1398 O O . PRO A 1 177 ? -4.507 15.892 15.706 1.00 88.06 177 PRO A O 1
ATOM 1401 N N . ILE A 1 178 ? -5.004 14.127 14.389 1.00 94.81 178 ILE A N 1
ATOM 1402 C CA . ILE A 1 178 ? -3.908 13.274 14.839 1.00 94.81 178 ILE A CA 1
ATOM 1403 C C . ILE A 1 178 ? -2.935 13.009 13.699 1.00 94.81 178 ILE A C 1
ATOM 1405 O O . ILE A 1 178 ? -3.306 12.993 12.525 1.00 94.81 178 ILE A O 1
ATOM 1409 N N . VAL A 1 179 ? -1.696 12.720 14.075 1.00 95.50 179 VAL A N 1
ATOM 1410 C CA . VAL A 1 179 ? -0.643 12.262 13.178 1.00 95.50 179 VAL A CA 1
ATOM 1411 C C . VAL A 1 179 ? -0.217 10.868 13.609 1.00 95.50 179 VAL A C 1
ATOM 1413 O O . VAL A 1 179 ? 0.284 10.668 14.718 1.00 95.50 179 VAL A O 1
ATOM 1416 N N . LEU A 1 180 ? -0.389 9.895 12.725 1.00 95.12 180 LEU A N 1
ATOM 1417 C CA . LEU A 1 180 ? 0.228 8.586 12.862 1.00 95.12 180 LEU A CA 1
ATOM 1418 C C . LEU A 1 180 ? 1.672 8.683 12.396 1.00 95.12 180 LEU A C 1
ATOM 1420 O O . LEU A 1 180 ? 1.938 9.218 11.324 1.00 95.12 180 LEU A O 1
ATOM 1424 N N . SER A 1 181 ? 2.604 8.148 13.172 1.00 94.88 181 SER A N 1
ATOM 1425 C CA . SER A 1 181 ? 4.001 8.056 12.752 1.00 94.88 181 SER A CA 1
ATOM 1426 C C . SER A 1 181 ? 4.606 6.722 13.148 1.00 94.88 181 SER A C 1
ATOM 1428 O O . SER A 1 181 ? 4.122 6.050 14.059 1.00 94.88 181 SER A O 1
ATOM 1430 N N . GLY A 1 182 ? 5.657 6.305 12.453 1.00 95.00 182 GLY A N 1
ATOM 1431 C CA . GLY A 1 182 ? 6.354 5.082 12.820 1.00 95.00 182 GLY A CA 1
ATOM 1432 C C . GLY A 1 182 ? 7.174 4.480 11.700 1.00 95.00 182 GLY A C 1
ATOM 1433 O O . GLY A 1 182 ? 7.410 5.099 10.666 1.00 95.00 182 GLY A O 1
ATOM 1434 N N . ASN A 1 183 ? 7.613 3.251 11.954 1.00 96.31 183 ASN A N 1
ATOM 1435 C CA . ASN A 1 183 ? 8.308 2.418 10.990 1.00 96.31 183 ASN A CA 1
ATOM 1436 C C . ASN A 1 183 ? 7.297 1.539 10.243 1.00 96.31 183 ASN A C 1
ATOM 1438 O O . ASN A 1 183 ? 6.584 0.768 10.886 1.00 96.31 183 ASN A O 1
ATOM 1442 N N . VAL A 1 184 ? 7.264 1.603 8.912 1.00 96.50 184 VAL A N 1
ATOM 1443 C CA . VAL A 1 184 ? 6.303 0.862 8.085 1.00 96.50 184 VAL A CA 1
ATOM 1444 C C . VAL A 1 184 ? 6.354 -0.643 8.336 1.00 96.50 184 VAL A C 1
ATOM 1446 O O . VAL A 1 184 ? 5.306 -1.262 8.479 1.00 96.50 184 VAL A O 1
ATOM 1449 N N . PHE A 1 185 ? 7.535 -1.250 8.472 1.00 96.44 185 PHE A N 1
ATOM 1450 C CA . PHE A 1 185 ? 7.648 -2.697 8.673 1.00 96.44 185 PHE A CA 1
ATOM 1451 C C . PHE A 1 185 ? 7.110 -3.124 10.039 1.00 96.44 185 PHE A C 1
ATOM 1453 O O . PHE A 1 185 ? 6.433 -4.145 10.142 1.00 96.44 185 PHE A O 1
ATOM 1460 N N . THR A 1 186 ? 7.357 -2.325 11.080 1.00 96.75 186 THR A N 1
ATOM 1461 C CA . THR A 1 186 ? 6.764 -2.546 12.407 1.00 96.75 186 THR A CA 1
ATOM 1462 C C . THR A 1 186 ? 5.246 -2.372 12.363 1.00 96.75 186 THR A C 1
ATOM 1464 O O . THR A 1 186 ? 4.514 -3.192 12.911 1.00 96.75 186 THR A O 1
ATOM 1467 N N . THR A 1 187 ? 4.754 -1.343 11.672 1.00 97.44 187 THR A N 1
ATOM 1468 C CA . THR A 1 187 ? 3.319 -1.087 11.504 1.00 97.44 187 THR A CA 1
ATOM 1469 C C . THR A 1 187 ? 2.626 -2.230 10.760 1.00 97.44 187 THR A C 1
ATOM 1471 O O . THR A 1 187 ? 1.598 -2.711 11.230 1.00 97.44 187 THR A O 1
ATOM 1474 N N . LEU A 1 188 ? 3.214 -2.737 9.670 1.00 97.69 188 LEU A N 1
ATOM 1475 C CA . LEU A 1 188 ? 2.714 -3.908 8.941 1.00 97.69 188 LEU A CA 1
ATOM 1476 C C . LEU A 1 188 ? 2.695 -5.167 9.819 1.00 97.69 188 LEU A C 1
ATOM 1478 O O . LEU A 1 188 ? 1.712 -5.911 9.810 1.00 97.69 188 LEU A O 1
ATOM 1482 N N . ALA A 1 189 ? 3.737 -5.377 10.630 1.00 97.75 189 ALA A N 1
ATOM 1483 C CA . ALA A 1 189 ? 3.809 -6.503 11.561 1.00 97.75 189 ALA A CA 1
ATOM 1484 C C . ALA A 1 189 ? 2.727 -6.430 12.649 1.00 97.75 189 ALA A C 1
ATOM 1486 O O . ALA A 1 189 ? 2.281 -7.462 13.159 1.00 97.75 189 ALA A O 1
ATOM 1487 N N . ASN A 1 190 ? 2.282 -5.216 12.971 1.00 98.00 190 ASN A N 1
ATOM 1488 C CA . ASN A 1 190 ? 1.255 -4.952 13.963 1.00 98.00 190 ASN A CA 1
ATOM 1489 C C . ASN A 1 190 ? -0.179 -4.973 13.413 1.00 98.00 190 ASN A C 1
ATOM 1491 O O . ASN A 1 190 ? -1.112 -4.895 14.221 1.00 98.00 190 ASN A O 1
ATOM 1495 N N . ILE A 1 191 ? -0.378 -5.118 12.094 1.00 98.25 191 ILE A N 1
ATOM 1496 C CA . ILE A 1 191 ? -1.708 -5.348 11.512 1.00 98.25 191 ILE A CA 1
ATOM 1497 C C . ILE A 1 191 ? -2.234 -6.694 12.014 1.00 98.25 191 ILE A C 1
ATOM 1499 O O . ILE A 1 191 ? -1.700 -7.759 11.685 1.00 98.25 191 ILE A O 1
ATOM 1503 N N . ASN A 1 192 ? -3.300 -6.648 12.812 1.00 97.00 192 ASN A N 1
ATOM 1504 C CA . ASN A 1 192 ? -3.875 -7.830 13.451 1.00 97.00 192 ASN A CA 1
ATOM 1505 C C . ASN A 1 192 ? -5.320 -8.134 13.031 1.00 97.00 192 ASN A C 1
ATOM 1507 O O . ASN A 1 192 ? -5.837 -9.176 13.426 1.00 97.00 192 ASN A O 1
ATOM 1511 N N . ALA A 1 193 ? -5.962 -7.271 12.243 1.00 98.19 193 ALA A N 1
ATOM 1512 C CA . ALA A 1 193 ? -7.219 -7.568 11.557 1.00 98.19 193 ALA A CA 1
ATOM 1513 C C . ALA A 1 193 ? -7.289 -6.817 10.220 1.00 98.19 193 ALA A C 1
ATOM 1515 O O . ALA A 1 193 ? -6.770 -5.706 10.106 1.00 98.19 193 ALA A O 1
ATOM 1516 N N . ILE A 1 194 ? -7.917 -7.446 9.223 1.00 98.75 194 ILE A N 1
ATOM 1517 C CA . ILE A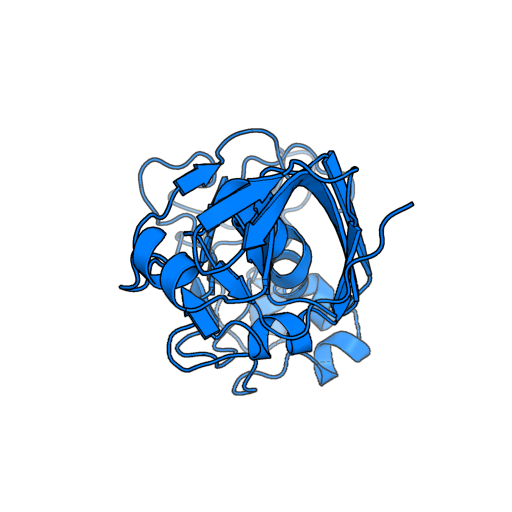 1 194 ? -8.109 -6.914 7.867 1.00 98.75 194 ILE A CA 1
ATOM 1518 C C . ILE A 1 194 ? -9.572 -7.134 7.477 1.00 98.75 194 ILE A C 1
ATOM 1520 O O . ILE A 1 194 ? -10.102 -8.245 7.625 1.00 98.75 194 ILE A O 1
ATOM 1524 N N . GLY A 1 195 ? -10.201 -6.056 7.019 1.00 98.69 195 GLY A N 1
ATOM 1525 C CA . GLY A 1 195 ? -11.632 -5.951 6.770 1.00 98.69 195 GLY A CA 1
ATOM 1526 C C . GLY A 1 195 ? -12.070 -6.676 5.511 1.00 98.69 195 GLY A C 1
ATOM 1527 O O . GLY A 1 195 ? -11.247 -7.017 4.663 1.00 98.69 195 GLY A O 1
ATOM 1528 N N . ASN A 1 196 ? -13.366 -6.922 5.380 1.00 98.44 196 ASN A N 1
ATOM 1529 C CA . ASN A 1 196 ? -13.977 -7.517 4.189 1.00 98.44 196 ASN A CA 1
ATOM 1530 C C . ASN A 1 196 ? -14.550 -6.471 3.211 1.00 98.44 196 ASN A C 1
ATOM 1532 O O . ASN A 1 196 ? -15.247 -6.830 2.265 1.00 98.44 196 ASN A O 1
ATOM 1536 N N . ASP A 1 197 ? -14.238 -5.197 3.425 1.00 98.31 197 ASP A N 1
ATOM 1537 C CA . ASP A 1 197 ? -14.863 -4.028 2.814 1.00 98.31 197 ASP A CA 1
ATOM 1538 C C . ASP A 1 197 ? -13.854 -3.178 2.032 1.00 98.31 197 ASP A C 1
ATOM 1540 O O . ASP A 1 197 ? -13.694 -1.982 2.263 1.00 98.31 197 ASP A O 1
ATOM 1544 N N . LEU A 1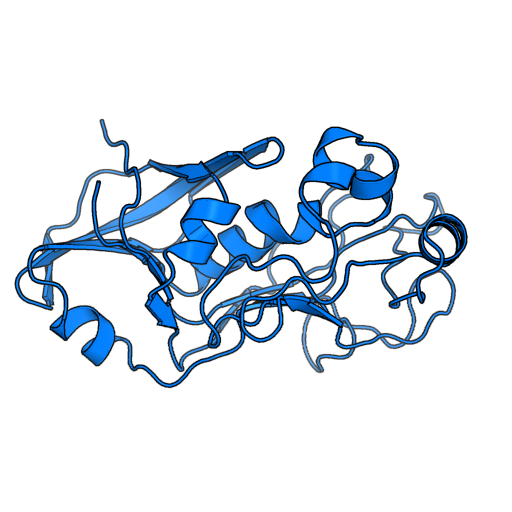 198 ? -13.141 -3.825 1.103 1.00 98.00 198 LEU A N 1
ATOM 1545 C CA . LEU A 1 198 ? -12.200 -3.144 0.214 1.00 98.00 198 LEU A CA 1
ATOM 1546 C C . LEU A 1 198 ? -12.894 -1.998 -0.531 1.00 98.00 198 LEU A C 1
ATOM 1548 O O . LEU A 1 198 ? -13.841 -2.238 -1.282 1.00 98.00 198 LEU A O 1
ATOM 1552 N N . ASP A 1 199 ? -12.333 -0.799 -0.402 1.00 97.50 199 ASP A N 1
ATOM 1553 C CA . ASP A 1 199 ? -12.663 0.342 -1.248 1.00 97.50 199 ASP A CA 1
ATOM 1554 C C . ASP A 1 199 ? -11.414 0.856 -1.978 1.00 97.50 199 ASP A C 1
ATOM 1556 O O . ASP A 1 199 ? -10.283 0.735 -1.493 1.00 97.50 199 ASP A O 1
ATOM 1560 N N . MET A 1 200 ? -11.623 1.393 -3.179 1.00 96.81 200 MET A N 1
ATOM 1561 C CA . MET A 1 200 ? -10.564 1.824 -4.089 1.00 96.81 200 MET A CA 1
ATOM 1562 C C . MET A 1 200 ? -10.700 3.310 -4.409 1.00 96.81 200 MET A C 1
ATOM 1564 O O . MET A 1 200 ? -11.644 3.744 -5.069 1.00 96.81 200 MET A O 1
ATOM 1568 N N . ASN A 1 201 ? -9.679 4.081 -4.057 1.00 93.88 201 ASN A N 1
ATOM 1569 C CA . ASN A 1 201 ? -9.517 5.453 -4.498 1.00 93.88 201 ASN A CA 1
ATOM 1570 C C . ASN A 1 201 ? -8.875 5.498 -5.893 1.00 93.88 201 ASN A C 1
ATOM 1572 O O . ASN A 1 201 ? -7.753 5.034 -6.112 1.00 93.88 201 ASN A O 1
ATOM 1576 N N . GLN A 1 202 ? -9.591 6.103 -6.840 1.00 91.75 202 GLN A N 1
ATOM 1577 C CA . GLN A 1 202 ? -9.142 6.316 -8.221 1.00 91.75 202 GLN A CA 1
ATOM 1578 C C . GLN A 1 202 ? -8.899 7.802 -8.545 1.00 91.75 202 GLN A C 1
ATOM 1580 O O . GLN A 1 202 ? -8.748 8.176 -9.711 1.00 91.75 202 GLN A O 1
ATOM 1585 N N . GLY A 1 203 ? -8.916 8.668 -7.530 1.00 82.88 203 GLY A N 1
ATOM 1586 C CA . GLY A 1 203 ? -8.626 10.093 -7.639 1.00 82.88 203 GLY A CA 1
ATOM 1587 C C . GLY A 1 203 ? -7.129 10.408 -7.548 1.00 82.88 203 GLY A C 1
ATOM 1588 O O . GLY A 1 203 ? -6.333 9.621 -7.045 1.00 82.88 203 GLY A O 1
ATOM 1589 N N . GLY A 1 204 ? -6.745 11.596 -8.025 1.00 81.38 204 GLY A N 1
ATOM 1590 C CA . GLY A 1 204 ? -5.368 12.093 -7.943 1.00 81.38 204 GLY A CA 1
ATOM 1591 C C . GLY A 1 204 ? -4.406 11.488 -8.975 1.00 81.38 204 GLY A C 1
ATOM 1592 O O . GLY A 1 204 ? -4.799 11.107 -10.083 1.00 81.38 204 GLY A O 1
ATOM 1593 N N . GLY A 1 205 ? -3.119 11.460 -8.626 1.00 87.56 205 GLY A N 1
ATOM 1594 C CA . GLY A 1 205 ? -2.066 10.818 -9.410 1.00 87.56 205 GLY A CA 1
ATOM 1595 C C . GLY A 1 205 ? -0.721 10.828 -8.688 1.00 87.56 205 GLY A C 1
ATOM 1596 O O . GLY A 1 205 ? -0.487 11.643 -7.800 1.00 87.56 205 GLY A O 1
ATOM 1597 N N . CYS A 1 206 ? 0.157 9.907 -9.074 1.00 91.12 206 CYS A N 1
ATOM 1598 C CA . CYS A 1 206 ? 1.452 9.704 -8.430 1.00 91.12 206 CYS A CA 1
ATOM 1599 C C . CYS A 1 206 ? 2.546 10.510 -9.150 1.00 91.12 206 CYS A C 1
ATOM 1601 O O . CYS A 1 206 ? 2.588 10.562 -10.388 1.00 91.12 206 CYS A O 1
ATOM 1603 N N . GLY A 1 207 ? 3.462 11.101 -8.382 1.00 91.75 207 GLY A N 1
ATOM 1604 C CA . GLY A 1 207 ? 4.607 11.860 -8.882 1.00 91.75 207 GLY A CA 1
ATOM 1605 C C . GLY A 1 207 ? 5.936 11.158 -8.601 1.00 91.75 207 GLY A C 1
ATOM 1606 O O . GLY A 1 207 ? 6.198 10.792 -7.465 1.00 91.75 207 GLY A O 1
ATOM 1607 N N . LYS A 1 208 ? 6.804 11.005 -9.609 1.00 93.06 208 LYS A N 1
ATOM 1608 C CA . LYS A 1 208 ? 8.191 10.524 -9.428 1.00 93.06 208 LYS A CA 1
ATOM 1609 C C . LYS A 1 208 ? 9.091 11.079 -10.527 1.00 93.06 208 LYS A C 1
ATOM 1611 O O . LYS A 1 208 ? 8.663 11.142 -11.675 1.00 93.06 208 LYS A O 1
ATOM 1616 N N . ALA A 1 209 ? 10.313 11.493 -10.183 1.00 90.94 209 ALA A N 1
ATOM 1617 C CA . ALA A 1 209 ? 11.322 11.995 -11.130 1.00 90.94 209 ALA A CA 1
ATOM 1618 C C . ALA A 1 209 ? 10.794 13.069 -12.114 1.00 90.94 209 ALA A C 1
ATOM 1620 O O . ALA A 1 209 ? 11.052 13.024 -13.315 1.00 90.94 209 ALA A O 1
ATOM 1621 N N . GLY A 1 210 ? 9.990 14.017 -11.616 1.00 92.50 210 GLY A N 1
ATOM 1622 C CA . GLY A 1 210 ? 9.390 15.080 -12.436 1.00 92.50 210 GLY A CA 1
ATOM 1623 C C . GLY A 1 210 ? 8.214 14.641 -13.323 1.00 92.50 210 GLY A C 1
ATOM 1624 O O . GLY A 1 210 ? 7.708 15.454 -14.093 1.00 92.50 210 GLY A O 1
ATOM 1625 N N . GLN A 1 211 ? 7.756 13.389 -13.211 1.00 95.50 211 GLN A N 1
ATOM 1626 C CA . GLN A 1 211 ? 6.600 12.847 -13.929 1.00 95.50 211 GLN A CA 1
ATOM 1627 C C . GLN A 1 211 ? 5.364 12.808 -13.026 1.00 95.50 211 GLN A C 1
ATOM 1629 O O . GLN A 1 211 ? 5.262 11.943 -12.153 1.00 95.50 211 GLN A O 1
ATOM 1634 N N . SER A 1 212 ? 4.423 13.728 -13.244 1.00 94.00 212 SER A N 1
ATOM 1635 C CA . SER A 1 212 ? 3.167 13.853 -12.492 1.00 94.00 212 SER A CA 1
ATOM 1636 C C . SER A 1 212 ? 2.072 14.491 -13.367 1.00 94.00 212 SER A C 1
ATOM 1638 O O . SER A 1 212 ? 2.419 15.309 -14.225 1.00 94.00 212 SER A O 1
ATOM 1640 N N . PRO A 1 213 ? 0.773 14.181 -13.172 1.00 93.56 213 PRO A N 1
ATOM 1641 C CA . PRO A 1 213 ? 0.206 13.176 -12.264 1.00 93.56 213 PRO A CA 1
ATOM 1642 C C . PRO A 1 213 ? -0.038 11.842 -12.989 1.00 93.56 213 PRO A C 1
ATOM 1644 O O . PRO A 1 213 ? -0.988 11.712 -13.763 1.00 93.56 213 PRO A O 1
ATOM 1647 N N . LEU A 1 214 ? 0.806 10.830 -12.748 1.00 94.44 214 LEU A N 1
ATOM 1648 C CA . LEU A 1 214 ? 0.628 9.524 -13.389 1.00 94.44 214 LEU A CA 1
ATOM 1649 C C . LEU A 1 214 ? -0.651 8.850 -12.852 1.00 94.44 214 LEU A C 1
ATOM 1651 O O . LEU A 1 214 ? -0.802 8.772 -11.629 1.00 94.44 214 LEU A O 1
ATOM 1655 N N . PRO A 1 215 ? -1.560 8.353 -13.715 1.00 94.62 215 PRO A N 1
ATOM 1656 C CA . PRO A 1 215 ? -2.787 7.705 -13.265 1.00 94.62 215 PRO A CA 1
ATOM 1657 C C . PRO A 1 215 ? -2.478 6.440 -12.461 1.00 94.62 215 PRO A C 1
ATOM 1659 O O . PRO A 1 215 ? -1.878 5.499 -12.982 1.00 94.62 215 PRO A O 1
ATOM 1662 N N . VAL A 1 216 ? -2.891 6.423 -11.200 1.00 95.88 216 VAL A N 1
ATOM 1663 C CA . 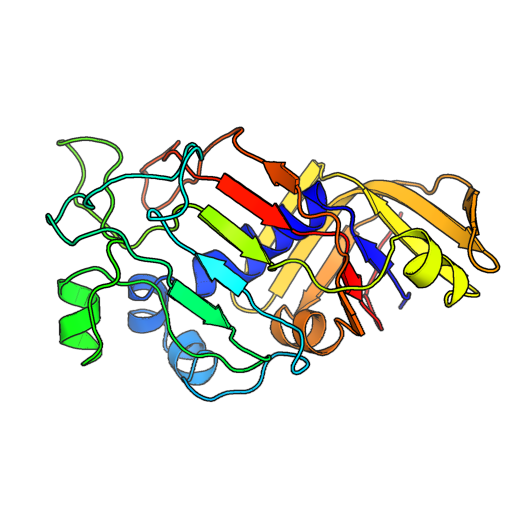VAL A 1 216 ? -2.785 5.277 -10.291 1.00 95.88 216 VAL A CA 1
ATOM 1664 C C . VAL A 1 216 ? -4.100 5.115 -9.538 1.00 95.88 216 VAL A C 1
ATOM 1666 O O . VAL A 1 216 ? -4.978 5.979 -9.598 1.00 95.88 216 VAL A O 1
ATOM 1669 N N . SER A 1 217 ? -4.245 4.008 -8.832 1.00 96.94 217 SER A N 1
ATOM 1670 C CA . SER A 1 217 ? -5.273 3.837 -7.812 1.00 96.94 217 SER A CA 1
ATOM 1671 C C . SER A 1 217 ? -4.636 3.272 -6.552 1.00 96.94 217 SER A C 1
ATOM 1673 O O . SER A 1 217 ? -3.611 2.590 -6.616 1.00 96.94 217 SER A O 1
ATOM 1675 N N . ASN A 1 218 ? -5.232 3.568 -5.408 1.00 96.50 218 ASN A N 1
ATOM 1676 C CA . ASN A 1 218 ? -4.863 2.944 -4.148 1.00 96.50 218 ASN A CA 1
ATOM 1677 C C . ASN A 1 218 ? -6.110 2.478 -3.407 1.00 96.50 218 ASN A C 1
ATOM 1679 O O . ASN A 1 218 ? -7.211 2.929 -3.709 1.00 96.50 218 ASN A O 1
ATOM 1683 N N . GLY A 1 219 ? -5.960 1.539 -2.484 1.00 97.31 219 GLY A N 1
ATOM 1684 C CA . GLY A 1 219 ? -7.105 1.057 -1.728 1.00 97.31 219 GLY A CA 1
ATOM 1685 C C . GLY A 1 219 ? -6.733 0.098 -0.622 1.00 97.31 219 GLY A C 1
ATOM 1686 O O . GLY A 1 219 ? -5.600 -0.365 -0.501 1.00 97.31 219 GLY A O 1
ATOM 1687 N N . SER A 1 220 ? -7.706 -0.177 0.221 1.00 98.56 220 SER A N 1
ATOM 1688 C CA . SER A 1 220 ? -7.580 -1.102 1.335 1.00 98.56 220 SER A CA 1
ATOM 1689 C C . SER A 1 220 ? -8.980 -1.376 1.877 1.00 98.56 220 SER A C 1
ATOM 1691 O O . SER A 1 220 ? -9.852 -0.524 1.744 1.00 98.56 220 SER A O 1
ATOM 1693 N N . PRO A 1 221 ? -9.244 -2.525 2.508 1.00 98.56 221 PRO A N 1
ATOM 1694 C CA . PRO A 1 221 ? -10.318 -2.605 3.491 1.00 98.56 221 PRO A CA 1
ATOM 1695 C C . PRO A 1 221 ? -9.960 -1.791 4.743 1.00 98.56 221 PRO A C 1
ATOM 1697 O O . PRO A 1 221 ? -8.837 -1.282 4.867 1.00 98.56 221 PRO A O 1
ATOM 1700 N N . HIS A 1 222 ? -10.853 -1.753 5.732 1.00 98.75 222 HIS A N 1
ATOM 1701 C CA . HIS A 1 222 ? -10.428 -1.358 7.075 1.00 98.75 222 HIS A CA 1
ATOM 1702 C C . HIS A 1 222 ? -9.265 -2.242 7.550 1.00 98.75 222 HIS A C 1
ATOM 1704 O O . HIS A 1 222 ? -9.248 -3.457 7.327 1.00 98.75 222 HIS A O 1
ATOM 1710 N N . ILE A 1 223 ? -8.296 -1.651 8.247 1.00 98.69 223 ILE A N 1
ATOM 1711 C CA . ILE A 1 223 ? -7.232 -2.408 8.918 1.00 98.69 223 ILE A CA 1
ATOM 1712 C C . ILE A 1 223 ? -7.123 -1.989 10.371 1.00 98.69 223 ILE A C 1
ATOM 1714 O O . ILE A 1 223 ? -7.207 -0.806 10.694 1.00 98.69 223 ILE A O 1
ATOM 1718 N N . ARG A 1 224 ? -6.885 -2.963 11.251 1.00 98.56 224 ARG A N 1
ATOM 1719 C CA . ARG A 1 224 ? -6.589 -2.707 12.661 1.00 98.56 224 ARG A CA 1
ATOM 1720 C C . ARG A 1 224 ? -5.121 -2.957 12.947 1.00 98.56 224 ARG A C 1
ATOM 1722 O O . ARG A 1 224 ? -4.603 -4.047 12.691 1.00 98.56 224 ARG A O 1
ATOM 1729 N N . ILE A 1 225 ? -4.478 -1.950 13.518 1.00 98.31 225 ILE A N 1
ATOM 1730 C CA . ILE A 1 225 ? -3.054 -1.913 13.816 1.00 98.31 225 ILE A CA 1
ATOM 1731 C C . ILE A 1 225 ? -2.881 -1.731 15.322 1.00 98.31 225 ILE A C 1
ATOM 1733 O O . ILE A 1 225 ? -3.471 -0.837 15.930 1.00 98.31 225 ILE A O 1
ATOM 1737 N N . ARG A 1 226 ? -2.062 -2.577 15.946 1.00 97.50 226 ARG A N 1
ATOM 1738 C CA . ARG A 1 226 ? -1.685 -2.421 17.359 1.00 97.50 226 ARG A CA 1
ATOM 1739 C C . ARG A 1 226 ? -0.449 -1.532 17.505 1.00 97.50 226 ARG A C 1
ATOM 1741 O O . ARG A 1 226 ? 0.345 -1.412 16.579 1.00 97.50 226 ARG A O 1
ATOM 1748 N N . HIS A 1 227 ? -0.249 -0.969 18.694 1.00 96.12 227 HIS A N 1
ATOM 1749 C CA . HIS A 1 227 ? 0.984 -0.245 19.038 1.00 96.12 227 HIS A CA 1
ATOM 1750 C C . HIS A 1 227 ? 1.309 0.916 18.082 1.00 96.12 227 HIS A C 1
ATOM 1752 O O . HIS A 1 227 ? 2.466 1.152 17.738 1.00 96.12 227 HIS A O 1
ATOM 1758 N N . CYS A 1 228 ? 0.293 1.648 17.615 1.00 96.00 228 CYS A N 1
ATOM 1759 C CA . CYS A 1 228 ? 0.526 2.834 16.801 1.00 96.00 228 CYS A CA 1
ATOM 1760 C C . CYS A 1 228 ? 1.002 3.988 17.676 1.00 96.00 228 CYS A C 1
ATOM 1762 O O . CYS A 1 228 ? 0.371 4.326 18.688 1.00 96.00 228 CYS A O 1
ATOM 1764 N N . LEU A 1 229 ? 2.074 4.645 17.241 1.00 94.88 229 LEU A N 1
ATOM 1765 C CA . LEU A 1 229 ? 2.448 5.944 17.766 1.00 94.88 229 LEU A CA 1
ATOM 1766 C C . LEU A 1 229 ? 1.538 6.998 17.131 1.00 94.88 229 LEU A C 1
ATOM 1768 O O . LEU A 1 229 ? 1.547 7.210 15.918 1.00 94.88 229 LEU A O 1
ATOM 1772 N N . VAL A 1 230 ? 0.739 7.638 17.976 1.00 94.06 230 VAL A N 1
ATOM 1773 C CA . VAL A 1 230 ? -0.187 8.692 17.577 1.00 94.06 230 VAL A CA 1
ATOM 1774 C C . VAL A 1 230 ? 0.219 9.963 18.299 1.00 94.06 230 VAL A C 1
ATOM 1776 O O . VAL A 1 230 ? 0.204 10.011 19.529 1.00 94.06 230 VAL A O 1
ATOM 1779 N N . GLY A 1 231 ? 0.623 10.963 17.524 1.00 86.56 231 GLY A N 1
ATOM 1780 C CA . GLY A 1 231 ? 0.869 12.318 17.991 1.00 86.56 231 GLY A CA 1
ATOM 1781 C C . GLY A 1 231 ? -0.382 13.170 17.808 1.00 86.56 231 GLY A C 1
ATOM 1782 O O . GLY A 1 231 ? -1.070 13.060 16.797 1.00 86.56 231 GLY A O 1
ATOM 1783 N N . GLY A 1 232 ? -0.673 14.025 18.780 1.00 72.12 232 GLY A N 1
ATOM 1784 C CA . GLY A 1 232 ? -1.748 15.008 18.711 1.00 72.12 232 GLY A CA 1
ATOM 1785 C C . GLY A 1 232 ? -1.379 16.215 19.564 1.00 72.12 232 GLY A C 1
ATOM 1786 O O . GLY A 1 232 ? -0.710 16.061 20.588 1.00 72.12 232 GLY A O 1
ATOM 1787 N N . SER A 1 233 ? -1.763 17.402 19.101 1.00 44.69 233 SER A N 1
ATOM 1788 C CA . SER A 1 233 ? -1.575 18.687 19.790 1.00 44.69 233 SER A CA 1
ATOM 1789 C C . SER A 1 233 ? -2.751 19.052 20.694 1.00 44.69 233 SER A C 1
ATOM 1791 O O . SER A 1 233 ? -3.915 18.967 20.229 1.00 44.69 233 SER A O 1
#

pLDDT: mean 95.9, std 4.76, range [44.69, 98.75]

Sequence (233 aa):
EYTVILDPILAGVFAHEAFGHLSEADHVHENKRLQELMVLGRKFGSKHLNIVDGAAVPGLRGSYKYDDEGVPATKTYLIREGILESRLHSRETAAMMREKPTGNARAINYRYPPIVRMTNTFIEPGKVSFEDMLSEINEGIYAKDWYGGTTSLEMFTFSAGEAYMIRNGKIAELLRPIVLSGNVFTTLANINAIGNDLDMNQGGGCGKAGQSPLPVSNGSPHIRIRHCLVGGS

Secondary structure (DSSP, 8-state):
-EEEEEPHHHHHHHIIIIIIGGGBHHHHHH-HHHHHHS-TT-B-S-TT--EEE-TTSTT-TT--SB-TTSPBP--EEEEETTEE---B--HHHHHHHT----S-EE-SSTTS--EE--SEEEEPP-SB-HHHHHHT-SEEEEEEEEEEEEEETTEEEEEEEEEEEEETTEEEEEPPPEEEEEEHHHHHHTEEEEBS--EEE--S-EEETTEEEE--EEEE--EEEEEEEEEE-

Solvent-accessible surface area (backbone atoms only — not comparable to full-atom values): 11462 Å² total; per-residue (Å²): 108,37,38,34,35,30,30,24,60,31,36,4,49,45,42,32,61,49,46,44,60,69,31,21,35,59,59,28,71,77,28,72,70,41,51,69,68,70,40,72,71,41,75,40,36,38,70,76,40,32,33,34,35,22,20,52,48,81,94,47,64,20,38,48,69,48,26,75,79,68,36,58,32,31,77,43,48,33,24,47,50,10,21,29,65,50,60,37,11,23,68,65,47,8,60,76,70,74,54,69,59,42,31,17,18,45,46,78,47,94,92,46,75,60,39,52,45,84,20,32,25,26,41,59,55,44,80,39,50,72,66,60,62,33,57,75,30,60,64,31,36,41,34,32,43,60,75,51,70,53,65,57,81,59,35,38,38,40,29,32,58,42,29,27,34,24,49,73,29,34,84,60,56,78,49,66,63,36,32,42,42,50,44,42,59,60,48,42,49,28,39,77,48,39,13,59,58,60,42,74,48,59,69,81,46,49,72,57,96,92,36,67,67,33,59,23,24,28,11,8,12,33,36,32,28,47,75,37,43,68,48,69,128

Mean predicted aligned error: 3.17 Å